Protein 7DRY (pdb70)

Structure (mmCIF, N/CA/C/O backbone):
data_7DRY
#
_entry.id   7DRY
#
_cell.length_a   87.410
_cell.length_b   87.410
_cell.length_c   60.660
_cell.angle_alpha   90.000
_cell.angle_beta   90.000
_cell.angle_gamma   90.000
#
_symmetry.space_group_name_H-M   'P 41 21 2'
#
loop_
_entity.id
_entity.type
_entity.pdbx_description
1 polymer 'CMP/dCMP-type deaminase domain-containing protein'
2 non-polymer 'ZINC ION'
3 non-polymer 'SULFATE ION'
4 water water
#
loop_
_atom_site.group_PDB
_atom_site.id
_atom_site.type_symbol
_atom_site.label_atom_id
_atom_site.label_alt_id
_atom_site.label_comp_id
_atom_site.label_asym_id
_atom_site.label_entity_id
_atom_site.label_seq_id
_atom_site.pdbx_PDB_ins_code
_atom_site.Cartn_x
_atom_site.Cartn_y
_atom_site.Cartn_z
_atom_site.occupancy
_atom_site.B_iso_or_equiv
_atom_site.auth_seq_id
_atom_site.auth_comp_id
_atom_site.auth_asym_id
_atom_site.auth_atom_id
_atom_site.pdbx_PDB_model_num
ATOM 1 N N . SER A 1 3 ? 39.269 4.719 9.265 1.00 44.38 3 SER A N 1
ATOM 2 C CA . SER A 1 3 ? 39.927 4.369 8.006 1.00 40.21 3 SER A CA 1
ATOM 3 C C . SER A 1 3 ? 39.816 5.399 6.862 1.00 27.48 3 SER A C 1
ATOM 4 O O . SER A 1 3 ? 40.764 5.541 6.097 1.00 35.45 3 SER A O 1
ATOM 7 N N . PRO A 1 4 ? 38.695 6.121 6.730 1.00 25.49 4 PRO A N 1
ATOM 8 C CA . PRO A 1 4 ? 38.631 7.168 5.703 1.00 21.61 4 PRO A CA 1
ATOM 9 C C . PRO A 1 4 ? 39.242 8.491 6.129 1.00 15.64 4 PRO A C 1
ATOM 10 O O . PRO A 1 4 ? 39.253 9.436 5.329 1.00 15.44 4 PRO A O 1
ATOM 14 N N . HIS A 1 5 ? 39.729 8.587 7.367 1.00 16.39 5 HIS A N 1
ATOM 15 C CA . HIS A 1 5 ? 40.085 9.890 7.921 1.00 14.00 5 HIS A CA 1
ATOM 16 C C . HIS A 1 5 ? 41.281 10.491 7.211 1.00 15.41 5 HIS A C 1
ATOM 17 O O . HIS A 1 5 ? 41.299 11.699 6.944 1.00 14.32 5 HIS A O 1
ATOM 24 N N . ALA A 1 6 ? 42.286 9.671 6.899 1.00 17.29 6 ALA A N 1
ATOM 25 C CA . ALA A 1 6 ? 43.451 10.177 6.187 1.00 18.22 6 ALA A CA 1
ATOM 26 C C . ALA A 1 6 ? 43.064 10.736 4.825 1.00 15.77 6 ALA A C 1
ATOM 27 O O . ALA A 1 6 ? 43.570 11.786 4.411 1.00 15.96 6 ALA A O 1
ATOM 29 N N . LYS A 1 7 ? 42.161 10.056 4.114 1.00 15.85 7 LYS A N 1
ATOM 30 C CA . LYS A 1 7 ? 41.751 10.549 2.802 1.00 16.39 7 LYS A CA 1
ATOM 31 C C . LYS A 1 7 ? 41.018 11.878 2.915 1.00 13.02 7 LYS A C 1
ATOM 32 O O . LYS A 1 7 ? 41.270 12.800 2.130 1.00 14.08 7 LYS A O 1
ATOM 38 N N . TYR A 1 8 ? 40.112 12.003 3.890 1.00 12.94 8 TYR A N 1
ATOM 39 C CA . TYR A 1 8 ? 39.450 13.289 4.095 1.00 10.06 8 TYR A CA 1
ATOM 40 C C . TYR A 1 8 ? 40.460 14.383 4.407 1.00 11.92 8 TYR A C 1
ATOM 41 O O . TYR A 1 8 ? 40.330 15.513 3.917 1.00 11.00 8 TYR A O 1
ATOM 50 N N . LEU A 1 9 ? 41.484 14.071 5.209 1.00 11.04 9 LEU A N 1
ATOM 51 C CA . LEU A 1 9 ? 42.458 15.109 5.531 1.00 11.13 9 LEU A CA 1
ATOM 52 C C . LEU A 1 9 ? 43.286 15.500 4.316 1.00 11.61 9 LEU A C 1
ATOM 53 O O . LEU A 1 9 ? 43.647 16.671 4.175 1.00 11.58 9 LEU A O 1
ATOM 58 N N A ARG A 1 10 ? 43.582 14.552 3.423 0.46 11.75 10 ARG A N 1
ATOM 59 N N B ARG A 1 10 ? 43.587 14.547 3.428 0.54 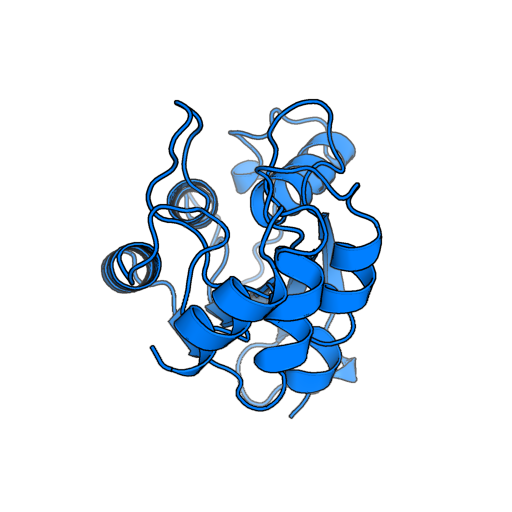11.85 10 ARG A N 1
ATOM 60 C CA A ARG A 1 10 ? 44.279 14.912 2.192 0.46 11.16 10 ARG A CA 1
ATOM 61 C CA B ARG A 1 10 ? 44.272 14.896 2.187 0.54 11.17 10 ARG A CA 1
ATOM 62 C C A ARG A 1 10 ? 43.405 15.794 1.310 0.46 10.86 10 ARG A C 1
ATOM 63 C C B ARG A 1 10 ? 43.402 15.804 1.329 0.54 10.67 10 ARG A C 1
ATOM 64 O O A ARG A 1 10 ? 43.909 16.705 0.641 0.46 11.61 10 ARG A O 1
ATOM 65 O O B ARG A 1 10 ? 43.903 16.739 0.692 0.54 10.96 10 ARG A O 1
ATOM 80 N N . GLU A 1 11 ? 42.092 15.541 1.305 1.00 11.15 11 GLU A N 1
ATOM 81 C CA . GLU A 1 11 ? 41.176 16.410 0.580 1.00 9.63 11 GLU A CA 1
ATOM 82 C C . GLU A 1 11 ? 41.121 17.789 1.223 1.00 10.54 11 GLU A C 1
ATOM 83 O O . GLU A 1 11 ? 41.051 18.807 0.523 1.00 10.70 11 GLU A O 1
ATOM 89 N N . CYS A 1 12 ? 41.185 17.841 2.555 1.00 9.99 12 CYS A N 1
ATOM 90 C CA . CYS A 1 12 ? 41.252 19.123 3.242 1.00 9.87 12 CYS A CA 1
ATOM 91 C C . CYS A 1 12 ? 42.527 19.862 2.862 1.00 10.56 12 CYS A C 1
ATOM 92 O O . CYS A 1 12 ? 42.526 21.091 2.708 1.00 11.04 12 CYS A O 1
ATOM 95 N N . LEU A 1 13 ? 43.632 19.129 2.715 1.00 10.42 13 LEU A N 1
ATOM 96 C CA . LEU A 1 13 ? 44.884 19.778 2.341 1.00 9.34 13 LEU A CA 1
ATOM 97 C C . LEU A 1 13 ? 44.805 20.357 0.931 1.00 10.57 13 LEU A C 1
ATOM 98 O O . LEU A 1 13 ? 45.325 21.450 0.674 1.00 10.34 13 LEU A O 1
ATOM 103 N N . SER A 1 14 ? 44.135 19.659 0.014 1.00 10.12 14 SER A N 1
ATOM 104 C CA . SER A 1 14 ? 43.948 20.205 -1.325 1.00 10.24 14 SER A CA 1
ATOM 105 C C . SER A 1 14 ? 43.154 21.506 -1.278 1.00 10.37 14 SER A C 1
ATOM 106 O O . SER A 1 14 ? 43.447 22.449 -2.024 1.00 12.76 14 SER A O 1
ATOM 109 N N . LEU A 1 15 ? 42.132 21.565 -0.415 1.00 10.00 15 LEU A N 1
ATOM 110 C CA . LEU A 1 15 ? 41.389 22.809 -0.220 1.00 11.36 15 LEU A CA 1
ATOM 111 C C . LEU A 1 15 ? 42.289 23.903 0.333 1.00 11.56 15 LEU A C 1
ATOM 112 O O . LEU A 1 15 ? 42.229 25.052 -0.114 1.00 10.96 15 LEU A O 1
ATOM 117 N N . ALA A 1 16 ? 43.128 23.561 1.316 1.00 11.15 16 ALA A N 1
ATOM 118 C CA . ALA A 1 16 ? 44.036 24.535 1.909 1.00 10.50 16 ALA A CA 1
ATOM 119 C C . ALA A 1 16 ? 44.933 25.173 0.862 1.00 11.88 16 ALA A C 1
ATOM 120 O O . ALA A 1 16 ? 45.312 26.342 0.997 1.00 12.34 16 ALA A O 1
ATOM 122 N N . GLU A 1 17 ? 45.297 24.416 -0.172 1.00 10.58 17 GLU A N 1
ATOM 123 C CA . GLU A 1 17 ? 46.186 24.927 -1.207 1.00 12.55 17 GLU A CA 1
ATOM 124 C C . GLU A 1 17 ? 45.523 25.979 -2.081 1.00 11.68 17 GLU A C 1
ATOM 125 O O . GLU A 1 17 ? 46.228 26.692 -2.808 1.00 13.26 17 GLU A O 1
ATOM 131 N N . LYS A 1 18 ? 44.199 26.108 -2.007 1.00 11.98 18 LYS A N 1
ATOM 132 C CA . LYS A 1 18 ? 43.507 27.186 -2.691 1.00 11.17 18 LYS A CA 1
ATOM 133 C C . LYS A 1 18 ? 43.681 28.517 -1.973 1.00 13.31 18 LYS A C 1
ATOM 134 O O . LYS A 1 18 ? 43.437 29.564 -2.579 1.00 16.91 18 LYS A O 1
ATOM 140 N N A SER A 1 19 ? 44.104 28.496 -0.715 0.54 13.82 19 SER A N 1
ATOM 141 N N B SER A 1 19 ? 44.091 28.488 -0.704 0.46 13.82 19 SER A N 1
ATOM 142 C CA A SER A 1 19 ? 44.235 29.726 0.050 0.54 14.67 19 SER A CA 1
ATOM 143 C CA B SER A 1 19 ? 44.270 29.711 0.068 0.46 15.07 19 SER A CA 1
ATOM 144 C C A SER A 1 19 ? 45.454 30.512 -0.425 0.54 17.13 19 SER A C 1
ATOM 145 C C B SER A 1 19 ? 45.447 30.509 -0.488 0.46 17.51 19 SER A C 1
ATOM 146 O O A SER A 1 19 ? 46.505 29.924 -0.701 0.54 15.45 19 SER A O 1
ATOM 147 O O B SER A 1 19 ? 46.465 29.926 -0.875 0.46 15.57 19 SER A O 1
ATOM 152 N N . PRO A 1 20 ? 45.349 31.835 -0.525 1.00 19.97 20 PRO A N 1
ATOM 153 C CA . PRO A 1 20 ? 46.497 32.647 -0.934 1.00 24.26 20 PRO A CA 1
ATOM 154 C C . PRO A 1 20 ? 47.566 32.634 0.144 1.00 21.04 20 PRO A C 1
ATOM 155 O O . PRO A 1 20 ? 47.268 32.863 1.327 1.00 25.95 20 PRO A O 1
ATOM 159 N N . PRO A 1 21 ? 48.814 32.336 -0.213 1.00 26.02 21 PRO A N 1
ATOM 160 C CA . PRO A 1 21 ? 49.894 32.435 0.778 1.00 24.70 21 PRO A CA 1
ATOM 161 C C . PRO A 1 21 ? 50.109 33.888 1.168 1.00 26.05 21 PRO A C 1
ATOM 162 O O . PRO A 1 21 ? 50.233 34.764 0.311 1.00 29.14 21 PRO A O 1
ATOM 166 N N . ARG A 1 22 ? 50.116 34.141 2.466 1.00 22.39 22 ARG A N 1
ATOM 167 C CA . ARG A 1 22 ? 50.344 35.462 3.024 1.00 25.98 22 ARG A CA 1
ATOM 168 C C . ARG A 1 22 ? 51.343 35.334 4.162 1.00 24.15 22 ARG A C 1
ATOM 169 O O . ARG A 1 22 ? 51.502 34.253 4.741 1.00 24.38 22 ARG A O 1
ATOM 177 N N . PRO A 1 23 ? 52.042 36.417 4.503 1.00 26.42 23 PRO A N 1
ATOM 178 C CA . PRO A 1 23 ? 53.034 36.331 5.586 1.00 26.95 23 PRO A CA 1
ATOM 179 C C . PRO A 1 23 ? 52.450 35.955 6.932 1.00 26.35 23 PRO A C 1
ATOM 180 O O . PRO A 1 23 ? 53.190 35.475 7.797 1.00 28.61 23 PRO A O 1
ATOM 184 N N . THR A 1 24 ? 51.151 36.154 7.150 1.00 26.61 24 THR A N 1
ATOM 185 C CA . THR A 1 24 ? 50.590 36.000 8.486 1.00 25.74 24 THR A CA 1
ATOM 186 C C . THR A 1 24 ? 49.368 35.092 8.541 1.00 22.30 24 THR A C 1
ATOM 187 O O . THR A 1 24 ? 48.684 35.068 9.569 1.00 25.43 24 THR A O 1
ATOM 191 N N . ASN A 1 25 ? 49.050 34.379 7.475 1.00 20.89 25 ASN A N 1
ATOM 192 C CA . ASN A 1 25 ? 47.909 33.479 7.519 1.00 19.15 25 ASN A CA 1
ATOM 193 C C . ASN A 1 25 ? 48.364 32.032 7.684 1.00 17.28 25 ASN A C 1
ATOM 194 O O . ASN A 1 25 ? 49.549 31.703 7.600 1.00 18.54 25 ASN A O 1
ATOM 199 N N . PHE A 1 26 ? 47.401 31.174 7.984 1.00 15.92 26 PHE A N 1
ATOM 200 C CA . PHE A 1 26 ? 47.628 29.740 8.105 1.00 14.32 26 PHE A CA 1
ATOM 201 C C . PHE A 1 26 ? 46.660 29.073 7.146 1.00 13.75 26 PHE A C 1
ATOM 202 O O . PHE A 1 26 ? 45.443 29.125 7.348 1.00 13.08 26 PHE A O 1
ATOM 210 N N . ARG A 1 27 ? 47.208 28.473 6.095 1.00 12.30 27 ARG A N 1
ATOM 211 C CA . ARG A 1 27 ? 46.417 27.929 4.999 1.00 11.11 27 ARG A CA 1
ATOM 212 C C . ARG A 1 27 ? 45.880 26.564 5.397 1.00 10.73 27 ARG A C 1
ATOM 213 O O . ARG A 1 27 ? 46.644 25.598 5.507 1.00 11.23 27 ARG A O 1
ATOM 221 N N . VAL A 1 28 ? 44.567 26.498 5.615 1.00 9.41 28 VAL A N 1
ATOM 222 C CA . VAL A 1 28 ? 43.894 25.348 6.198 1.00 10.10 28 VAL A CA 1
ATOM 223 C C . VAL A 1 28 ? 42.669 25.046 5.342 1.00 10.18 28 VAL A C 1
ATOM 224 O O . VAL A 1 28 ? 42.115 25.934 4.688 1.00 11.54 28 VAL A O 1
ATOM 228 N N . GLY A 1 29 ? 42.270 23.775 5.323 1.00 9.23 29 GLY A N 1
ATOM 229 C CA . GLY A 1 29 ? 41.057 23.361 4.639 1.00 9.43 29 GLY A CA 1
ATOM 230 C C . GLY A 1 29 ? 40.174 22.564 5.579 1.00 9.15 29 GLY A C 1
ATOM 231 O O . GLY A 1 29 ? 40.655 21.888 6.491 1.00 10.06 29 GLY A O 1
ATOM 232 N N . ALA A 1 30 ? 38.865 22.650 5.342 1.00 8.78 30 ALA A N 1
ATOM 233 C CA . ALA A 1 30 ? 37.886 22.001 6.203 1.00 8.82 30 ALA A CA 1
ATOM 234 C C . ALA A 1 30 ? 36.767 21.408 5.363 1.00 9.94 30 ALA A C 1
ATOM 235 O O . ALA A 1 30 ? 36.332 22.014 4.376 1.00 9.38 30 ALA A O 1
ATOM 237 N N . ILE A 1 31 ? 36.285 20.232 5.778 1.00 8.54 31 ILE A N 1
ATOM 238 C CA . ILE A 1 31 ? 35.184 19.541 5.108 1.00 8.82 31 ILE A CA 1
ATOM 239 C C . ILE A 1 31 ? 34.214 19.072 6.178 1.00 10.35 31 ILE A C 1
ATOM 240 O O . ILE A 1 31 ? 34.618 18.402 7.133 1.00 10.08 31 ILE A O 1
ATOM 245 N N . LEU A 1 32 ? 32.947 19.428 6.023 1.00 8.58 32 LEU A N 1
ATOM 246 C CA . LEU A 1 32 ? 31.897 19.036 6.955 1.00 8.98 32 LEU A CA 1
ATOM 247 C C . LEU A 1 32 ? 31.103 17.892 6.335 1.00 9.22 32 LEU A C 1
ATOM 248 O O . LEU A 1 32 ? 30.659 17.995 5.185 1.00 10.26 32 LEU A O 1
ATOM 253 N N . VAL A 1 3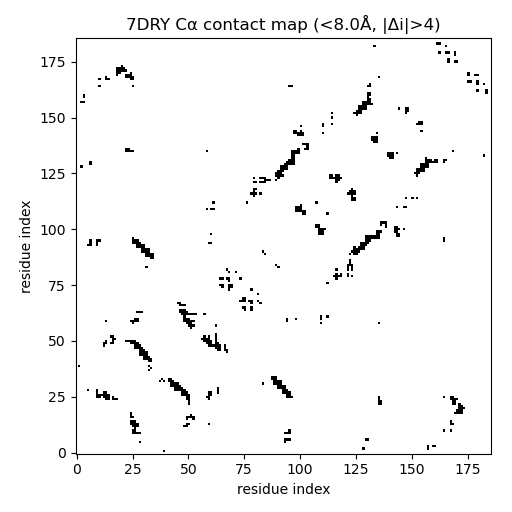3 ? 30.958 16.790 7.082 1.00 9.36 33 VAL A N 1
ATOM 254 C CA . VAL A 1 33 ? 30.399 15.538 6.578 1.00 12.27 33 VAL A CA 1
ATOM 255 C C . VAL A 1 33 ? 29.218 15.129 7.452 1.00 11.11 33 VAL A C 1
ATOM 256 O O . VAL A 1 33 ? 29.259 15.293 8.677 1.00 10.82 33 VAL A O 1
ATOM 260 N N . SER A 1 34 ? 28.175 14.578 6.827 1.00 9.11 34 SER A N 1
ATOM 261 C CA . SER A 1 34 ? 27.091 13.894 7.536 1.00 11.19 34 SER A CA 1
ATOM 262 C C . SER A 1 34 ? 27.328 12.391 7.440 1.00 10.98 34 SER A C 1
ATOM 263 O O . SER A 1 34 ? 27.422 11.839 6.336 1.00 12.85 34 SER A O 1
ATOM 266 N N . ARG A 1 35 ? 27.418 11.736 8.591 1.00 11.52 35 ARG A N 1
ATOM 267 C CA . ARG A 1 35 ? 27.833 10.344 8.688 1.00 12.27 35 ARG A CA 1
ATOM 268 C C . ARG A 1 35 ? 26.827 9.575 9.535 1.00 13.95 35 ARG A C 1
ATOM 269 O O . ARG A 1 35 ? 26.353 10.074 10.561 1.00 13.50 35 ARG A O 1
ATOM 277 N N . LYS A 1 36 ? 26.519 8.347 9.127 1.00 14.28 36 LYS A N 1
ATOM 278 C CA . LYS A 1 36 ? 25.654 7.509 9.946 1.00 15.60 36 LYS A CA 1
ATOM 279 C C . LYS A 1 36 ? 26.319 7.231 11.289 1.00 15.80 36 LYS A C 1
ATOM 280 O O . LYS A 1 36 ? 27.524 6.985 11.364 1.00 15.55 36 LYS A O 1
ATOM 286 N N . GLU A 1 37 ? 25.539 7.296 12.363 1.00 16.45 37 GLU A N 1
ATOM 287 C CA . GLU A 1 37 ? 26.082 6.929 13.660 1.00 17.02 37 GLU A CA 1
ATOM 288 C C . GLU A 1 37 ? 26.208 5.417 13.759 1.00 18.48 37 GLU A C 1
ATOM 289 O O . GLU A 1 37 ? 25.452 4.669 13.138 1.00 19.79 37 GLU A O 1
ATOM 295 N N . GLY A 1 38 ? 27.188 4.967 14.535 1.00 19.55 38 GLY A N 1
ATOM 296 C CA . GLY A 1 38 ? 27.379 3.539 14.711 1.00 22.21 38 GLY A CA 1
ATOM 297 C C . GLY A 1 38 ? 28.402 2.960 13.754 1.00 20.44 38 GLY A C 1
ATOM 298 O O . GLY A 1 38 ? 29.378 3.622 13.412 1.00 21.51 38 GLY A O 1
ATOM 299 N N . ASP A 1 39 ? 28.180 1.722 13.315 1.00 21.90 39 ASP A N 1
ATOM 300 C CA . ASP A 1 39 ? 29.135 0.997 12.477 1.00 26.33 39 ASP A CA 1
ATOM 301 C C . ASP A 1 39 ? 28.912 1.422 11.029 1.00 21.58 39 ASP A C 1
ATOM 302 O O . ASP A 1 39 ? 28.367 0.682 10.205 1.00 27.56 39 ASP A O 1
ATOM 307 N N . TYR A 1 40 ? 29.366 2.631 10.718 1.00 23.17 40 TYR A N 1
ATOM 308 C CA . TYR A 1 40 ? 29.013 3.290 9.469 1.00 23.81 40 TYR A CA 1
ATOM 309 C C . TYR A 1 40 ? 29.842 2.769 8.301 1.00 26.69 40 TYR A C 1
ATOM 310 O O . TYR A 1 40 ? 30.908 2.169 8.466 1.00 29.86 40 TYR A O 1
ATOM 319 N N . LYS A 1 41 ? 29.335 3.036 7.101 1.00 28.49 41 LYS A N 1
ATOM 320 C CA . LYS A 1 41 ? 30.033 2.768 5.851 1.00 27.30 41 LYS A CA 1
ATOM 321 C C . LYS A 1 41 ? 30.378 4.109 5.216 1.00 26.71 41 LYS A C 1
ATOM 322 O O . LYS A 1 41 ? 29.520 4.996 5.136 1.00 24.86 41 LYS A O 1
ATOM 328 N N . THR A 1 42 ? 31.632 4.258 4.770 1.00 27.59 42 THR A N 1
ATOM 329 C CA . THR A 1 42 ? 32.081 5.533 4.214 1.00 29.01 42 THR A CA 1
ATOM 330 C C . THR A 1 42 ? 31.272 5.930 2.986 1.00 25.50 42 THR A C 1
ATOM 331 O O . THR A 1 42 ? 31.061 7.123 2.738 1.00 23.59 42 THR A O 1
ATOM 335 N N . GLU A 1 43 ? 30.791 4.946 2.224 1.00 27.81 43 GLU A N 1
ATOM 336 C CA . GLU A 1 43 ? 29.963 5.240 1.061 1.00 31.43 43 GLU A CA 1
ATOM 337 C C . GLU A 1 43 ? 28.690 5.987 1.436 1.00 26.22 43 GLU A C 1
ATOM 338 O O . GLU A 1 43 ? 28.116 6.673 0.584 1.00 30.50 43 GLU A O 1
ATOM 344 N N . ASP A 1 44 ? 28.247 5.888 2.690 1.00 23.81 44 ASP A N 1
ATOM 345 C CA . ASP A 1 44 ? 27.061 6.598 3.146 1.00 21.83 44 ASP A CA 1
ATOM 346 C C . ASP A 1 44 ? 27.357 8.012 3.629 1.00 18.64 44 ASP A C 1
ATOM 347 O O . ASP A 1 44 ? 26.418 8.743 3.954 1.00 18.09 44 ASP A O 1
ATOM 352 N N . ASP A 1 45 ? 28.625 8.414 3.706 1.00 19.03 45 ASP A N 1
ATOM 353 C CA . ASP A 1 45 ? 28.939 9.791 4.065 1.00 16.18 45 ASP A CA 1
ATOM 354 C C . ASP A 1 45 ? 28.353 10.734 3.020 1.00 15.22 45 ASP A C 1
ATOM 355 O O . ASP A 1 45 ? 28.324 10.423 1.826 1.00 16.69 45 ASP A O 1
ATOM 360 N N . ARG A 1 46 ? 27.895 11.896 3.468 1.00 13.01 46 ARG A N 1
ATOM 361 C CA . ARG A 1 46 ? 27.440 12.956 2.577 1.00 12.20 46 ARG A CA 1
ATOM 362 C C . ARG A 1 46 ? 28.209 14.224 2.903 1.00 13.67 46 ARG A C 1
ATOM 363 O O 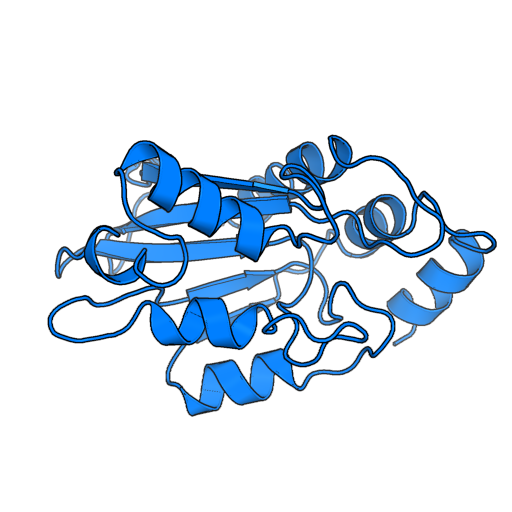. ARG A 1 46 ? 28.310 14.607 4.072 1.00 14.45 46 ARG A O 1
ATOM 371 N N . ILE A 1 47 ? 28.754 14.876 1.879 1.00 14.15 47 ILE A N 1
ATOM 372 C CA . ILE A 1 47 ? 29.409 16.159 2.103 1.00 12.19 47 ILE A CA 1
ATOM 373 C C . ILE A 1 47 ? 28.352 17.224 2.346 1.00 12.08 47 ILE A C 1
ATOM 374 O O . ILE A 1 47 ? 27.372 17.330 1.600 1.00 15.24 47 ILE A O 1
ATOM 379 N N . VAL A 1 48 ? 28.534 17.993 3.414 1.00 9.96 48 VAL A N 1
ATOM 380 C CA . VAL A 1 48 ? 27.619 19.059 3.784 1.00 9.59 48 VAL A CA 1
ATOM 381 C C . VAL A 1 48 ? 28.169 20.427 3.398 1.00 8.83 48 VAL A C 1
ATOM 382 O O . VAL A 1 48 ? 27.425 21.289 2.929 1.00 9.72 48 VAL A O 1
ATOM 386 N N . SER A 1 49 ? 29.464 20.655 3.600 1.00 8.90 49 SER A N 1
ATOM 387 C CA . SER A 1 49 ? 30.075 21.906 3.165 1.00 8.93 49 SER A CA 1
ATOM 388 C C . SER A 1 49 ? 31.584 21.733 3.128 1.00 9.03 49 SER A C 1
ATOM 389 O O . SER A 1 49 ? 32.129 20.753 3.636 1.00 10.23 49 SER A O 1
ATOM 392 N N . THR A 1 50 ? 32.257 22.711 2.509 1.00 7.73 50 THR A N 1
ATOM 393 C CA . THR A 1 50 ? 33.717 22.782 2.500 1.00 8.89 50 THR A CA 1
ATOM 394 C C . THR A 1 50 ? 34.127 24.238 2.668 1.00 8.68 50 THR A C 1
ATOM 395 O O . THR A 1 50 ? 33.337 25.147 2.416 1.00 9.90 50 THR A O 1
ATOM 399 N N . GLY A 1 51 ? 35.380 24.455 3.072 1.00 8.14 51 GLY A N 1
ATOM 400 C CA . GLY A 1 51 ? 35.915 25.811 3.102 1.00 8.27 51 GLY A CA 1
ATOM 401 C C . GLY A 1 51 ? 37.414 25.796 3.295 1.00 8.60 51 GLY A C 1
ATOM 402 O O . GLY A 1 51 ? 38.017 24.774 3.631 1.00 10.66 51 GLY A O 1
ATOM 403 N N . TYR A 1 52 ? 38.026 26.954 3.052 1.00 7.90 52 TYR A N 1
ATOM 404 C CA . TYR A 1 52 ? 39.460 27.092 3.255 1.00 9.53 52 TYR A CA 1
ATOM 405 C C . TYR A 1 52 ? 39.796 28.519 3.673 1.00 9.88 52 TYR A C 1
ATOM 406 O O . TYR A 1 52 ? 39.003 29.446 3.491 1.00 10.74 52 TYR A O 1
ATOM 415 N N . THR A 1 53 ? 40.989 28.680 4.245 1.00 9.50 53 THR A N 1
ATOM 416 C CA . THR A 1 53 ? 41.403 29.976 4.772 1.00 9.51 53 THR A CA 1
ATOM 417 C C . THR A 1 53 ? 41.327 31.045 3.686 1.00 11.25 53 THR A C 1
ATOM 418 O O . THR A 1 53 ? 41.855 30.871 2.586 1.00 11.36 53 THR A O 1
ATOM 422 N N . MET A 1 54 ? 40.680 32.163 4.000 1.00 10.39 54 MET A N 1
ATOM 423 C CA . MET A 1 54 ? 40.631 33.336 3.132 1.00 10.84 54 MET A CA 1
ATOM 424 C C . MET A 1 54 ? 39.891 33.081 1.830 1.00 11.51 54 MET A C 1
ATOM 425 O O . MET A 1 54 ? 40.034 33.844 0.870 1.00 13.27 54 MET A O 1
ATOM 430 N N . GLU A 1 55 ? 39.085 32.021 1.791 1.00 10.82 55 GLU A N 1
ATOM 431 C CA . GLU A 1 55 ? 38.150 31.838 0.690 1.00 9.86 55 GLU A CA 1
ATOM 432 C C . GLU A 1 55 ? 37.187 33.008 0.632 1.00 11.41 55 GLU A C 1
ATOM 433 O O . GLU A 1 55 ? 36.899 33.539 -0.444 1.00 11.35 55 GLU A O 1
ATOM 439 N N A LEU A 1 56 ? 36.678 33.417 1.789 0.47 11.25 56 LEU A N 1
ATOM 440 N N B LEU A 1 56 ? 36.681 33.426 1.782 0.53 11.35 56 LEU A N 1
ATOM 441 C CA A LEU A 1 56 ? 35.839 34.596 1.916 0.47 11.30 56 LEU A CA 1
ATOM 442 C CA B LEU A 1 56 ? 35.820 34.592 1.864 0.53 9.81 56 LEU A CA 1
ATOM 443 C C A LEU A 1 56 ? 36.717 35.811 2.172 0.47 11.69 56 LEU A C 1
ATOM 444 C C B LEU A 1 56 ? 36.651 35.810 2.246 0.53 12.65 56 LEU A C 1
ATOM 445 O O A LEU A 1 56 ? 37.802 35.704 2.751 0.47 16.14 56 LEU A O 1
ATOM 446 O O B LEU A 1 56 ? 37.646 35.701 2.968 0.53 14.44 56 LEU A O 1
ATOM 455 N N . ALA A 1 57 ? 36.227 36.975 1.748 1.00 12.69 57 ALA A N 1
ATOM 456 C CA . ALA A 1 57 ? 36.972 38.218 1.924 1.00 13.30 57 ALA A CA 1
ATOM 457 C C . ALA A 1 57 ? 37.346 38.459 3.379 1.00 14.73 57 ALA A C 1
ATOM 458 O O . ALA A 1 57 ? 36.594 38.124 4.297 1.00 19.42 57 ALA A O 1
ATOM 460 N N . GLY A 1 58 ? 38.521 39.033 3.581 1.00 16.87 58 GLY A N 1
ATOM 461 C CA . GLY A 1 58 ? 38.984 39.351 4.919 1.00 19.35 58 GLY A CA 1
ATOM 462 C C . GLY A 1 58 ? 39.722 38.199 5.571 1.00 17.18 58 GLY A C 1
ATOM 463 O O . GLY A 1 58 ? 40.074 37.194 4.946 1.00 15.56 58 GLY A O 1
ATOM 464 N N . ASN A 1 59 ? 39.948 38.352 6.876 1.00 17.83 59 ASN A N 1
ATOM 465 C CA . ASN A 1 59 ? 40.782 37.422 7.637 1.00 16.16 59 ASN A CA 1
ATOM 466 C C . ASN A 1 59 ? 39.897 36.287 8.135 1.00 15.28 59 ASN A C 1
ATOM 467 O O . ASN A 1 59 ? 39.453 36.260 9.284 1.00 17.46 59 ASN A O 1
ATOM 472 N N . THR A 1 60 ? 39.627 35.340 7.243 1.00 12.88 60 THR A N 1
ATOM 473 C CA . THR A 1 60 ? 38.707 34.247 7.527 1.00 11.77 60 THR A CA 1
ATOM 474 C C . THR A 1 60 ? 39.452 32.919 7.621 1.00 12.63 60 THR A C 1
ATOM 475 O O . THR A 1 60 ? 40.368 32.645 6.834 1.00 13.43 60 THR A O 1
ATOM 479 N N . HIS A 1 61 ? 39.049 32.093 8.580 1.00 11.24 61 HIS A N 1
ATOM 480 C CA . HIS A 1 61 ? 39.620 30.767 8.763 1.00 12.73 61 HIS A CA 1
ATOM 481 C C . HIS A 1 61 ? 38.836 29.722 7.972 1.00 11.47 61 HIS A C 1
ATOM 482 O O . HIS A 1 61 ? 37.734 29.969 7.486 1.00 10.74 61 HIS A O 1
ATOM 489 N N . ALA A 1 62 ? 39.413 28.521 7.857 1.00 10.37 62 ALA A N 1
ATOM 490 C CA . ALA A 1 62 ? 38.792 27.472 7.045 1.00 9.62 62 ALA A CA 1
ATOM 491 C C . ALA A 1 62 ? 37.440 27.048 7.605 1.00 9.22 62 ALA A C 1
ATOM 492 O O . ALA A 1 62 ? 36.461 26.905 6.853 1.00 9.66 62 ALA A O 1
ATOM 494 N N . GLU A 1 63 ? 37.379 26.783 8.918 1.00 9.93 63 GLU A N 1
ATOM 495 C CA . GLU A 1 63 ? 36.125 26.322 9.511 1.00 10.36 63 GLU A CA 1
ATOM 496 C C . GLU A 1 63 ? 35.075 27.411 9.432 1.00 9.33 63 GLU A C 1
ATOM 497 O O . GLU A 1 63 ? 33.887 27.131 9.208 1.00 10.12 63 GLU A O 1
ATOM 503 N N . GLN A 1 64 ? 35.507 28.658 9.632 1.00 10.83 64 GLN A N 1
ATOM 504 C CA . GLN A 1 64 ? 34.643 29.819 9.458 1.00 9.91 64 GLN A CA 1
ATOM 505 C C . GLN A 1 64 ? 34.061 29.857 8.051 1.00 9.45 64 GLN A C 1
ATOM 506 O O . GLN A 1 64 ? 32.846 29.998 7.870 1.00 11.42 64 GLN A O 1
ATOM 512 N N . CYS A 1 65 ? 34.915 29.720 7.037 1.00 10.56 65 CYS A N 1
ATOM 513 C CA . CYS A 1 65 ? 34.432 29.759 5.660 1.00 9.35 65 CYS A CA 1
ATOM 514 C C . CYS A 1 65 ? 33.526 28.572 5.358 1.00 10.02 65 CYS A C 1
ATOM 515 O O . CYS A 1 65 ? 32.536 28.708 4.632 1.00 10.07 65 CYS A O 1
ATOM 518 N N . CYS A 1 66 ? 33.859 27.395 5.885 1.00 8.59 66 CYS A N 1
ATOM 519 C CA . CYS A 1 66 ? 33.025 26.217 5.667 1.00 8.86 66 CYS A CA 1
ATOM 520 C C . CYS A 1 66 ? 31.600 26.461 6.156 1.00 9.80 66 CYS A C 1
ATOM 521 O O . CYS A 1 66 ? 30.618 26.174 5.451 1.00 9.61 66 CYS A O 1
ATOM 524 N N . LEU A 1 67 ? 31.471 27.008 7.365 1.00 9.50 67 LEU A N 1
ATOM 525 C CA . LEU A 1 67 ? 30.149 27.283 7.921 1.00 9.58 67 LEU A CA 1
ATOM 526 C C . LEU A 1 67 ? 29.478 28.446 7.208 1.00 9.96 67 LEU A C 1
ATOM 527 O O . LEU A 1 67 ? 28.264 28.412 6.957 1.00 10.79 67 LEU A O 1
ATOM 532 N N . SER A 1 68 ? 30.247 29.484 6.871 1.00 9.86 68 SER A N 1
ATOM 533 C CA . SER A 1 68 ? 29.656 30.646 6.222 1.00 9.70 68 SER A CA 1
ATOM 534 C C . SER A 1 68 ? 29.187 30.319 4.810 1.00 10.76 68 SER A C 1
ATOM 535 O O . SER A 1 68 ? 28.180 30.871 4.350 1.00 11.52 68 SER A O 1
ATOM 538 N N . ASN A 1 69 ? 29.899 29.438 4.100 1.00 8.78 69 ASN A N 1
ATOM 539 C CA . ASN A 1 69 ? 29.438 29.011 2.784 1.00 8.76 69 ASN A CA 1
ATOM 540 C C . ASN A 1 69 ? 28.063 28.368 2.891 1.00 10.94 69 ASN A C 1
ATOM 541 O O . ASN A 1 69 ? 27.156 28.664 2.101 1.00 9.97 69 ASN A O 1
ATOM 546 N N . TYR A 1 70 ? 27.886 27.484 3.882 1.00 7.95 70 TYR A N 1
ATOM 547 C CA . TYR A 1 70 ? 26.597 26.838 4.077 1.00 8.62 70 TYR A CA 1
ATOM 548 C C . TYR A 1 70 ? 25.523 27.863 4.425 1.00 10.00 70 TYR A C 1
ATOM 549 O O . TYR A 1 70 ? 24.411 27.817 3.886 1.00 9.67 70 TYR A O 1
ATOM 558 N N . ALA A 1 71 ? 25.847 28.805 5.316 1.00 8.60 71 ALA A N 1
ATOM 559 C CA . ALA A 1 71 ? 24.903 29.863 5.664 1.00 9.39 71 ALA A CA 1
ATOM 560 C C . ALA A 1 71 ? 24.471 30.669 4.441 1.00 9.62 71 ALA A C 1
ATOM 561 O O . ALA A 1 71 ? 23.281 30.968 4.282 1.00 10.06 71 ALA A O 1
ATOM 563 N N . ALA A 1 72 ? 25.422 31.032 3.568 1.00 10.27 72 ALA A N 1
ATOM 564 C CA . ALA A 1 72 ? 25.071 31.813 2.385 1.00 10.15 72 ALA A CA 1
ATOM 565 C C . ALA A 1 72 ? 24.146 31.033 1.462 1.00 9.38 72 ALA A C 1
ATOM 566 O O . ALA A 1 72 ? 23.172 31.581 0.934 1.00 10.58 72 ALA A O 1
ATOM 568 N N . VAL A 1 73 ? 24.443 29.757 1.238 1.00 9.30 73 VAL A N 1
ATOM 569 C CA . VAL A 1 73 ? 23.590 28.944 0.378 1.00 9.79 73 VAL A CA 1
ATOM 570 C C . VAL A 1 73 ? 22.180 28.833 0.946 1.00 12.47 73 VAL A C 1
ATOM 571 O O . VAL A 1 73 ? 21.200 28.767 0.195 1.00 14.20 73 VAL A O 1
ATOM 575 N N . HIS A 1 74 ? 22.051 28.858 2.272 1.00 10.59 74 HIS A N 1
ATOM 576 C CA . HIS A 1 74 ? 20.774 28.717 2.955 1.00 12.04 74 HIS A CA 1
ATOM 577 C C . HIS A 1 74 ? 20.191 30.045 3.412 1.00 13.66 74 HIS A C 1
ATOM 578 O O . HIS A 1 74 ? 19.251 30.054 4.215 1.00 16.58 74 HIS A O 1
ATOM 585 N N . SER A 1 75 ? 20.713 31.166 2.907 1.00 11.87 75 SER A N 1
ATOM 586 C CA . SER A 1 75 ? 20.102 32.480 3.109 1.00 14.63 75 SER A CA 1
ATOM 587 C C . SER A 1 75 ? 19.941 32.861 4.583 1.00 15.26 75 SER A C 1
ATOM 588 O O . SER A 1 75 ? 18.924 33.431 4.978 1.00 19.01 75 SER A O 1
ATOM 591 N N . VAL A 1 76 ? 20.946 32.563 5.402 1.00 13.15 76 VAL A N 1
ATOM 592 C CA . VAL A 1 76 ? 20.947 33.044 6.785 1.00 14.52 76 VAL A CA 1
ATOM 593 C C . VAL A 1 76 ? 22.291 33.688 7.095 1.00 13.36 76 VAL A C 1
ATOM 594 O O . VAL A 1 76 ? 23.310 33.335 6.473 1.00 13.51 76 VAL A O 1
ATOM 598 N N . PRO A 1 77 ? 22.337 34.632 8.041 1.00 18.04 77 PRO A N 1
ATOM 599 C CA . PRO A 1 77 ? 23.630 35.139 8.509 1.00 17.69 77 PRO A CA 1
ATOM 600 C C . PRO A 1 77 ? 24.471 34.002 9.071 1.00 16.82 77 PRO A C 1
ATOM 601 O O . PRO A 1 77 ? 23.954 33.003 9.573 1.00 15.85 77 PRO A O 1
ATOM 605 N N . GLU A 1 78 ? 25.792 34.155 8.977 1.00 18.37 78 GLU A N 1
ATOM 606 C CA . GLU A 1 78 ? 26.669 33.062 9.386 1.00 17.10 78 GLU A CA 1
ATOM 607 C C . GLU A 1 78 ? 26.529 32.730 10.873 1.00 16.28 78 GLU A C 1
ATOM 608 O O . GLU A 1 78 ? 26.657 31.559 11.261 1.00 16.55 78 GLU A O 1
ATOM 614 N N . ASP A 1 79 ? 26.250 33.728 11.717 1.00 17.95 79 ASP A N 1
ATOM 615 C CA . ASP A 1 79 ? 26.062 33.418 13.131 1.00 18.82 79 ASP A CA 1
ATOM 616 C C . ASP A 1 79 ? 24.791 32.620 13.399 1.00 21.43 79 ASP A C 1
ATOM 617 O O . ASP A 1 79 ? 24.640 32.087 14.504 1.00 24.30 79 ASP A O 1
ATOM 622 N N . ARG A 1 80 ? 23.898 32.503 12.411 1.00 16.28 80 ARG A N 1
ATOM 623 C CA . ARG A 1 80 ? 22.669 31.727 12.533 1.00 15.83 80 ARG A CA 1
ATOM 624 C C . ARG A 1 80 ? 22.720 30.425 11.735 1.00 16.21 80 ARG A C 1
ATOM 625 O O . ARG A 1 80 ? 21.675 29.809 11.494 1.00 15.44 80 ARG A O 1
ATOM 633 N N . VAL A 1 81 ? 23.914 29.991 11.320 1.00 13.25 81 VAL A N 1
ATOM 634 C CA . VAL A 1 81 ? 24.016 28.760 10.541 1.00 11.60 81 VAL A CA 1
ATOM 635 C C . VAL A 1 81 ? 23.526 27.562 11.341 1.00 11.52 81 VAL A C 1
ATOM 636 O O . VAL A 1 81 ? 23.069 26.572 10.759 1.00 12.61 81 VAL A O 1
ATOM 640 N N . TRP A 1 82 ? 23.582 27.641 12.673 1.00 13.28 82 TRP A N 1
ATOM 641 C CA . TRP A 1 82 ? 23.055 26.561 13.496 1.00 12.77 82 TRP A CA 1
ATOM 642 C C . TRP A 1 82 ? 21.613 26.225 13.141 1.00 14.68 82 TRP A C 1
ATOM 643 O O . TRP A 1 82 ? 21.199 25.067 13.256 1.00 16.89 82 TRP A O 1
ATOM 654 N N . GLU A 1 83 ? 20.829 27.218 12.704 1.00 15.46 83 GLU A N 1
ATOM 655 C CA . GLU A 1 83 ? 19.411 26.994 12.446 1.00 14.79 83 GLU A CA 1
ATOM 656 C C . GLU A 1 83 ? 19.170 26.130 11.217 1.00 15.17 83 GLU A C 1
ATOM 657 O O . GLU A 1 83 ? 18.075 25.572 11.075 1.00 18.47 83 GLU A O 1
ATOM 663 N N . VAL A 1 84 ? 20.151 26.019 10.327 1.00 15.80 84 VAL A N 1
ATOM 664 C CA . VAL A 1 84 ? 19.958 25.385 9.027 1.00 14.05 84 VAL A CA 1
ATOM 665 C C . VAL A 1 84 ? 20.831 24.159 8.805 1.00 13.14 84 VAL A C 1
ATOM 666 O O . VAL A 1 84 ? 20.593 23.424 7.834 1.00 14.66 84 VAL A O 1
ATOM 670 N N . LEU A 1 85 ? 21.844 23.918 9.635 1.00 13.24 85 LEU A N 1
ATOM 671 C CA . LEU A 1 85 ? 22.657 22.726 9.447 1.00 12.82 85 LEU A CA 1
ATOM 672 C C . LEU A 1 85 ? 21.803 21.476 9.660 1.00 12.79 85 LEU A C 1
ATOM 673 O O . LEU A 1 85 ? 20.856 21.483 10.461 1.00 14.68 85 LEU A O 1
ATOM 678 N N . PRO A 1 86 ? 22.125 20.382 8.968 1.00 12.73 86 PRO A N 1
ATOM 679 C CA . PRO A 1 86 ? 21.342 19.149 9.135 1.00 14.99 86 PRO A CA 1
ATOM 680 C C . PRO A 1 86 ? 21.338 18.676 10.579 1.00 13.84 86 PRO A C 1
ATOM 681 O O . PRO A 1 86 ? 22.332 18.802 11.300 1.00 14.67 86 PRO A O 1
ATOM 685 N N . SER A 1 87 ? 20.203 18.101 10.983 1.00 14.26 87 SER A N 1
ATOM 686 C CA . SER A 1 87 ? 20.044 17.556 12.327 1.00 14.99 87 SER A CA 1
ATOM 687 C C . SER A 1 87 ? 19.055 16.397 12.195 1.00 18.90 87 SER A C 1
ATOM 688 O O . SER A 1 87 ? 17.856 16.549 12.426 1.00 25.23 87 SER A O 1
ATOM 691 N N A GLU A 1 88 ? 19.592 15.216 11.895 0.50 15.88 88 GLU A N 1
ATOM 692 N N B GLU A 1 88 ? 19.553 15.259 11.733 0.50 17.89 88 GLU A N 1
ATOM 693 C CA A GLU A 1 88 ? 18.839 13.975 11.870 0.50 21.08 88 GLU A CA 1
ATOM 694 C CA B GLU A 1 88 ? 18.702 14.179 11.259 0.50 20.97 88 GLU A CA 1
ATOM 695 C C A GLU A 1 88 ? 19.399 13.045 12.939 0.50 17.96 88 GLU A C 1
ATOM 696 C C B GLU A 1 88 ? 18.776 12.984 12.192 0.50 16.48 88 GLU A C 1
ATOM 697 O O A GLU A 1 88 ? 20.623 12.879 13.026 0.50 15.52 88 GLU A O 1
ATOM 698 O O B GLU A 1 88 ? 19.770 12.795 12.900 0.50 15.38 88 GLU A O 1
ATOM 709 N N A PRO A 1 89 ? 18.555 12.425 13.766 0.50 18.33 89 PRO A N 1
ATOM 710 N N B PRO A 1 89 ? 17.747 12.138 12.207 0.50 14.84 89 PRO A N 1
ATOM 711 C CA A PRO A 1 89 ? 19.078 11.751 14.967 0.50 17.94 89 PRO A CA 1
ATOM 712 C CA B PRO A 1 89 ? 17.850 10.898 12.980 0.50 15.02 89 PRO A CA 1
ATOM 713 C C A PRO A 1 89 ? 20.023 10.588 14.708 0.50 19.86 89 PRO A C 1
ATOM 714 C C B PRO A 1 89 ? 18.960 10.027 12.419 0.50 22.30 89 PRO A C 1
ATOM 715 O O A PRO A 1 89 ? 20.851 10.302 15.580 0.50 21.19 89 PRO A O 1
ATOM 716 O O B PRO A 1 89 ? 19.089 9.863 11.203 0.50 16.72 89 PRO A O 1
ATOM 723 N N A ASP A 1 90 ? 19.926 9.904 13.562 0.50 16.55 90 ASP A N 1
ATOM 724 N N B ASP A 1 90 ? 19.800 9.523 13.321 0.50 15.53 90 ASP A N 1
ATOM 725 C CA A ASP A 1 90 ? 20.746 8.727 13.279 0.50 15.98 90 ASP A CA 1
ATOM 726 C CA B ASP A 1 90 ? 20.806 8.499 13.060 0.50 13.84 90 ASP A CA 1
ATOM 727 C C A ASP A 1 90 ? 22.043 9.059 12.554 0.50 15.64 90 ASP A C 1
ATOM 728 C C B ASP A 1 90 ? 22.001 8.984 12.253 0.50 13.16 90 ASP A C 1
ATOM 729 O O A ASP A 1 90 ? 22.898 8.181 12.399 0.50 16.64 90 ASP A O 1
ATOM 730 O O B ASP A 1 90 ? 22.768 8.150 11.753 0.50 12.93 90 ASP A O 1
ATOM 739 N N . ARG A 1 91 ? 22.194 10.295 12.106 1.00 14.87 91 ARG A N 1
ATOM 740 C CA . ARG A 1 91 ? 23.399 10.804 11.474 1.00 12.11 91 ARG A CA 1
ATOM 741 C C . ARG A 1 91 ? 24.002 11.897 12.340 1.00 15.26 91 ARG A C 1
ATOM 742 O O . ARG A 1 91 ? 23.290 12.596 13.068 1.00 16.67 91 ARG A O 1
ATOM 750 N N . LYS A 1 92 ? 25.319 12.034 12.256 1.00 13.14 92 LYS A N 1
ATOM 751 C CA . LYS A 1 92 ? 26.037 13.066 12.982 1.00 12.65 92 LYS A CA 1
ATOM 752 C C . LYS A 1 92 ? 26.863 13.887 12.009 1.00 13.56 92 LYS A C 1
ATOM 753 O O . LYS A 1 92 ? 27.286 13.400 10.957 1.00 12.55 92 LYS A O 1
ATOM 759 N N . LEU A 1 93 ? 27.091 15.142 12.376 1.00 11.98 93 LEU A N 1
ATOM 760 C CA . LEU A 1 93 ? 27.949 16.025 11.601 1.00 9.27 93 LEU A CA 1
ATOM 761 C C . LEU A 1 93 ? 29.359 15.936 12.163 1.00 10.77 93 LEU A C 1
ATOM 762 O O . LEU A 1 93 ? 29.562 16.028 13.382 1.00 12.71 93 LEU A O 1
ATOM 767 N N . VAL A 1 94 ? 30.319 15.731 11.275 1.00 10.85 94 VAL A N 1
ATOM 768 C CA . VAL A 1 94 ? 31.727 15.627 11.624 1.00 10.63 94 VAL A CA 1
ATOM 769 C C . VAL A 1 94 ? 32.474 16.610 10.739 1.00 11.05 94 VAL A C 1
ATOM 770 O O . VAL A 1 94 ? 32.211 16.683 9.534 1.00 12.20 94 VAL A O 1
ATOM 774 N N . MET A 1 95 ? 33.395 17.369 11.323 1.00 9.24 95 MET A N 1
ATOM 775 C CA . MET A 1 95 ? 34.238 18.273 10.554 1.00 9.39 95 MET A CA 1
ATOM 776 C C . MET A 1 95 ? 35.676 17.780 10.544 1.00 11.00 95 MET A C 1
ATOM 777 O O . MET A 1 95 ? 36.256 17.509 11.602 1.00 12.43 95 MET A O 1
ATOM 782 N N . TYR A 1 96 ? 36.231 17.637 9.343 1.00 9.55 96 TYR A N 1
ATOM 783 C CA . TYR A 1 96 ? 37.656 17.420 9.153 1.00 10.57 96 TYR A CA 1
ATOM 784 C C . TYR A 1 96 ? 38.317 18.762 8.875 1.00 10.21 96 TYR A C 1
ATOM 785 O O . TYR A 1 96 ? 37.765 19.608 8.165 1.00 9.39 96 TYR A O 1
ATOM 794 N N . VAL A 1 97 ? 39.492 18.971 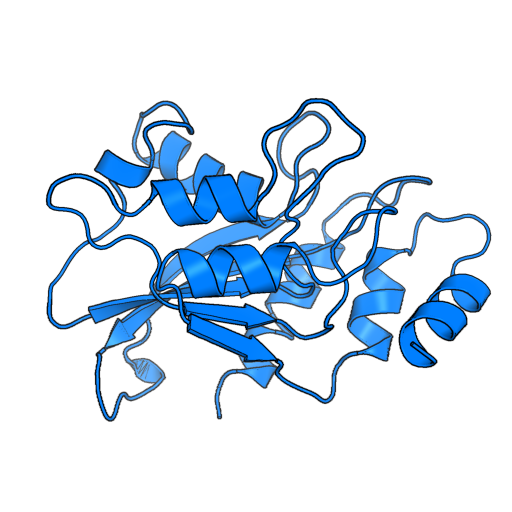9.455 1.00 9.94 97 VAL A N 1
ATOM 795 C CA . VAL A 1 97 ? 40.222 20.217 9.251 1.00 10.67 97 VAL A CA 1
ATOM 796 C C . VAL A 1 97 ? 41.701 19.908 9.424 1.00 10.30 97 VAL A C 1
ATOM 797 O O . VAL A 1 97 ? 42.061 19.079 10.258 1.00 11.40 97 VAL A O 1
ATOM 801 N N . THR A 1 98 ? 42.561 20.527 8.605 1.00 10.14 98 THR A N 1
ATOM 802 C CA . THR A 1 98 ? 43.958 20.093 8.643 1.00 10.65 98 THR A CA 1
ATOM 803 C C . THR A 1 98 ? 44.594 20.394 9.996 1.00 11.87 98 THR A C 1
ATOM 804 O O . THR A 1 98 ? 45.346 19.570 10.522 1.00 12.32 98 THR A O 1
ATOM 808 N N . MET A 1 99 ? 44.297 21.554 10.583 1.00 11.54 99 MET A N 1
ATOM 809 C CA . MET A 1 99 ? 44.878 21.947 11.861 1.00 11.93 99 MET A CA 1
ATOM 810 C C . MET A 1 99 ? 43.800 22.045 12.935 1.00 14.83 99 MET A C 1
ATOM 811 O O . MET A 1 99 ? 42.617 22.221 12.638 1.00 13.43 99 MET A O 1
ATOM 816 N N . GLU A 1 100 ? 44.229 21.911 14.192 1.00 13.84 100 GLU A N 1
ATOM 817 C CA . GLU A 1 100 ? 43.330 22.006 15.334 1.00 15.49 100 GLU A CA 1
ATOM 818 C C . GLU A 1 100 ? 42.532 23.311 15.264 1.00 14.13 100 GLU A C 1
ATOM 819 O O . GLU A 1 100 ? 43.117 24.370 15.019 1.00 14.56 100 GLU A O 1
ATOM 825 N N . PRO A 1 101 ? 41.214 23.275 15.467 1.00 12.81 101 PRO A N 1
ATOM 826 C CA . PRO A 1 101 ? 40.446 24.532 15.477 1.00 12.46 101 PRO A CA 1
ATOM 827 C C . PRO A 1 101 ? 40.905 25.474 16.581 1.00 12.92 101 PRO A C 1
ATOM 828 O O . PRO A 1 101 ? 41.157 25.061 17.716 1.00 14.52 101 PRO A O 1
ATOM 832 N N . CYS A 1 102 ? 41.000 26.753 16.241 1.00 13.00 102 CYS A N 1
ATOM 833 C CA . CYS A 1 102 ? 41.532 27.722 17.184 1.00 14.41 102 CYS A CA 1
ATOM 834 C C . CYS A 1 102 ? 40.527 28.047 18.285 1.00 16.33 102 CYS A C 1
ATOM 835 O O . CYS A 1 102 ? 39.305 28.054 18.078 1.00 16.26 102 CYS A O 1
ATOM 838 N N . GLY A 1 103 ? 41.066 28.320 19.468 1.00 16.22 103 GLY A N 1
ATOM 839 C CA . GLY A 1 103 ? 40.250 28.753 20.584 1.00 19.31 103 GLY A CA 1
ATOM 840 C C . GLY A 1 103 ? 40.521 30.188 20.975 1.00 19.22 103 GLY A C 1
ATOM 841 O O . GLY A 1 103 ? 39.862 30.741 21.862 1.00 21.68 103 GLY A O 1
ATOM 842 N N . LYS A 1 104 ? 41.504 30.794 20.311 1.00 19.90 104 LYS A N 1
ATOM 843 C CA . LYS A 1 104 ? 41.906 32.174 20.520 1.00 22.97 104 LYS A CA 1
ATOM 844 C C . LYS A 1 104 ? 42.447 32.677 19.191 1.00 21.03 104 LYS A C 1
ATOM 845 O O . LYS A 1 104 ? 43.074 31.917 18.448 1.00 21.35 104 LYS A O 1
ATOM 851 N N . ARG A 1 105 ? 42.187 33.945 18.883 1.00 21.85 105 ARG A N 1
ATOM 852 C CA . ARG A 1 105 ? 42.680 34.552 17.655 1.00 21.54 105 ARG A CA 1
ATOM 853 C C . ARG A 1 105 ? 43.363 35.871 17.975 1.00 25.43 105 ARG A C 1
ATOM 854 O O . ARG A 1 105 ? 4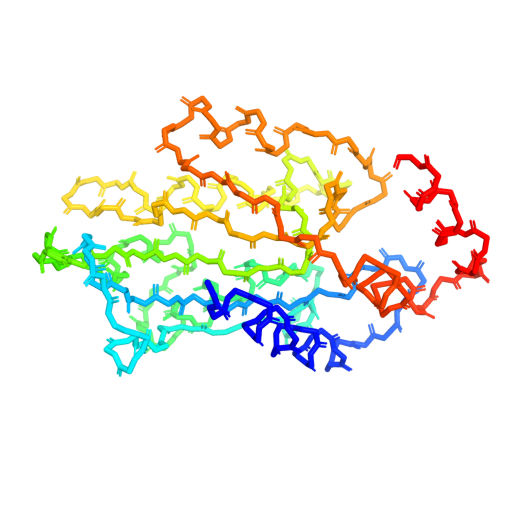3.019 36.542 18.950 1.00 29.02 105 ARG A O 1
ATOM 862 N N . LEU A 1 106 ? 44.346 36.231 17.144 1.00 26.15 106 LEU A N 1
ATOM 863 C CA . LEU A 1 106 ? 45.044 37.499 17.334 1.00 28.28 106 LEU A CA 1
ATOM 864 C C . LEU A 1 106 ? 44.146 38.675 16.986 1.00 27.36 106 LEU A C 1
ATOM 865 O O . LEU A 1 106 ? 44.185 39.716 17.652 1.00 32.37 106 LEU A O 1
ATOM 870 N N . SER A 1 107 ? 43.345 38.533 15.938 1.00 29.84 107 SER A N 1
ATOM 871 C CA . SER A 1 107 ? 42.328 39.516 15.619 1.00 31.79 107 SER A CA 1
ATOM 872 C C . SER A 1 107 ? 41.184 39.417 16.625 1.00 32.26 107 SER A C 1
ATOM 873 O O . SER A 1 107 ? 41.161 38.551 17.506 1.00 34.83 107 SER A O 1
ATOM 876 N N . GLY A 1 108 ? 40.221 40.321 16.498 1.00 37.26 108 GLY A N 1
ATOM 877 C CA . GLY A 1 108 ? 39.063 40.269 17.359 1.00 33.16 108 GLY A CA 1
ATOM 878 C C . GLY A 1 108 ? 37.989 39.308 16.916 1.00 30.56 108 GLY A C 1
ATOM 879 O O . GLY A 1 108 ? 36.901 39.290 17.496 1.00 32.04 108 GLY A O 1
ATOM 880 N N . ASN A 1 109 ? 38.266 38.496 15.901 1.00 25.01 109 ASN A N 1
ATOM 881 C CA . ASN A 1 109 ? 37.244 37.621 15.349 1.00 24.32 109 ASN A CA 1
ATOM 882 C C . ASN A 1 109 ? 37.006 36.421 16.257 1.00 21.00 109 ASN A C 1
ATOM 883 O O . ASN A 1 109 ? 37.920 35.920 16.919 1.00 24.64 109 ASN A O 1
ATOM 888 N N . LEU A 1 110 ? 35.757 35.969 16.285 1.00 20.06 110 LEU A N 1
ATOM 889 C CA . LEU A 1 110 ? 35.389 34.837 17.124 1.00 22.42 110 LEU A CA 1
ATOM 890 C C . LEU A 1 110 ? 36.205 33.617 16.709 1.00 20.87 110 LEU A C 1
ATOM 891 O O . LEU A 1 110 ? 36.291 33.318 15.510 1.00 18.37 110 LEU A O 1
ATOM 896 N N . PRO A 1 111 ? 36.829 32.905 17.645 1.00 17.07 111 PRO A N 1
ATOM 897 C CA . PRO A 1 111 ? 37.624 31.737 17.256 1.00 15.91 111 PRO A CA 1
ATOM 898 C C . PRO A 1 111 ? 36.748 30.604 16.730 1.00 15.33 111 PRO A C 1
ATOM 899 O O . PRO A 1 111 ? 35.525 30.579 16.876 1.00 15.49 111 PRO A O 1
ATOM 903 N N . CYS A 1 112 ? 37.413 29.637 16.109 1.00 13.58 112 CYS A N 1
ATOM 904 C CA . CYS A 1 112 ? 36.696 28.625 15.345 1.00 13.25 112 CYS A CA 1
ATOM 905 C C . CYS A 1 112 ? 35.985 27.641 16.266 1.00 13.49 112 CYS A C 1
ATOM 906 O O . CYS A 1 112 ? 34.891 27.171 15.947 1.00 13.43 112 CYS A O 1
ATOM 909 N N . VAL A 1 113 ? 36.580 27.327 17.421 1.00 15.48 113 VAL A N 1
ATOM 910 C CA . VAL A 1 113 ? 35.927 26.404 18.347 1.00 16.00 113 VAL A CA 1
ATOM 911 C C . VAL A 1 113 ? 34.589 26.965 18.806 1.00 15.99 113 VAL A C 1
ATOM 912 O O . VAL A 1 113 ? 33.598 26.232 18.929 1.00 14.46 113 VAL A O 1
ATOM 916 N N . GLN A 1 114 ? 34.527 28.278 19.036 1.00 15.89 114 GLN A N 1
ATOM 917 C CA . GLN A 1 114 ? 33.270 28.893 19.444 1.00 16.32 114 GLN A CA 1
ATOM 918 C C . GLN A 1 114 ? 32.241 28.854 18.319 1.00 16.35 114 GLN A C 1
ATOM 919 O O . GLN A 1 114 ? 31.048 28.649 18.576 1.00 17.22 114 GLN A O 1
ATOM 925 N N . ARG A 1 115 ? 32.680 29.048 17.066 1.00 14.55 115 ARG A N 1
ATOM 926 C CA . ARG A 1 115 ? 31.778 28.883 15.924 1.00 14.88 115 ARG A CA 1
ATOM 927 C C . ARG A 1 115 ? 31.244 27.457 15.849 1.00 14.07 115 ARG A C 1
ATOM 928 O O . ARG A 1 115 ? 30.077 27.239 15.503 1.00 14.80 115 ARG A O 1
ATOM 936 N N . ILE A 1 116 ? 32.089 26.475 16.172 1.00 12.22 116 ILE A N 1
ATOM 937 C CA . ILE A 1 116 ? 31.669 25.076 16.152 1.00 11.48 116 ILE A CA 1
ATOM 938 C C . ILE A 1 116 ? 30.693 24.790 17.292 1.00 13.99 116 ILE A C 1
ATOM 939 O O . ILE A 1 116 ? 29.647 24.158 17.096 1.00 13.40 116 ILE A O 1
ATOM 944 N N . ILE A 1 117 ? 31.016 25.256 18.502 1.00 14.10 117 ILE A N 1
ATOM 945 C CA . ILE A 1 117 ? 30.173 24.983 19.663 1.00 14.52 117 ILE A CA 1
ATOM 946 C C . ILE A 1 117 ? 28.778 25.564 19.477 1.00 15.09 117 ILE A C 1
ATOM 947 O O . ILE A 1 117 ? 27.777 24.962 19.888 1.00 18.01 117 ILE A O 1
ATOM 952 N N . ARG A 1 118 ? 28.679 26.738 18.863 1.00 15.70 118 ARG A N 1
ATOM 953 C CA . ARG A 1 118 ? 27.365 27.351 18.748 1.00 16.75 118 ARG A CA 1
ATOM 954 C C . ARG A 1 118 ? 26.480 26.708 17.686 1.00 16.09 118 ARG A C 1
ATOM 955 O O . ARG A 1 118 ? 25.309 27.082 17.580 1.00 17.27 118 ARG A O 1
ATOM 963 N N . THR A 1 119 ? 26.979 25.727 16.922 1.00 15.17 119 THR A N 1
ATOM 964 C CA . THR A 1 119 ? 26.068 24.974 16.064 1.00 14.47 119 THR A CA 1
ATOM 965 C C . THR A 1 119 ? 25.119 24.093 16.864 1.00 15.34 119 THR A C 1
ATOM 966 O O . THR A 1 119 ? 24.088 23.670 16.329 1.00 16.27 119 THR A O 1
ATOM 970 N N . ARG A 1 120 ? 25.424 23.817 18.131 1.00 15.45 120 ARG A N 1
ATOM 971 C CA . ARG A 1 120 ? 24.549 22.987 18.955 1.00 17.53 120 ARG A CA 1
ATOM 972 C C . ARG A 1 120 ? 23.652 23.931 19.750 1.00 22.99 120 ARG A C 1
ATOM 973 O O . ARG A 1 120 ? 24.032 24.447 20.801 1.00 23.72 120 ARG A O 1
ATOM 981 N N . GLN A 1 121 ? 22.453 24.180 19.226 1.00 20.40 121 GLN A N 1
ATOM 982 C CA . GLN A 1 121 ? 21.482 25.051 19.879 1.00 25.97 121 GLN A CA 1
ATOM 983 C C . GLN A 1 121 ? 20.083 24.541 19.587 1.00 23.70 121 GLN A C 1
ATOM 984 O O . GLN A 1 121 ? 19.838 23.920 18.551 1.00 24.53 121 GLN A O 1
ATOM 990 N N . GLY A 1 122 ? 19.165 24.816 20.515 1.00 28.16 122 GLY A N 1
ATOM 991 C CA . GLY A 1 122 ? 17.775 24.451 20.305 1.00 29.55 122 GLY A CA 1
ATOM 992 C C . GLY A 1 122 ? 17.623 22.967 20.059 1.00 27.59 122 GLY A C 1
ATOM 993 O O . GLY A 1 122 ? 18.197 22.131 20.765 1.00 32.15 122 GLY A O 1
ATOM 994 N N . ASP A 1 123 ? 16.854 22.628 19.027 1.00 26.82 123 ASP A N 1
ATOM 995 C CA . ASP A 1 123 ? 16.624 21.244 18.638 1.00 31.49 123 ASP A CA 1
ATOM 996 C C . ASP A 1 123 ? 17.646 20.736 17.628 1.00 30.18 123 ASP A C 1
ATOM 997 O O . ASP A 1 123 ? 17.422 19.692 17.003 1.00 35.16 123 ASP A O 1
ATOM 1002 N N . ARG A 1 124 ? 18.760 21.441 17.453 1.00 21.14 124 ARG A N 1
ATOM 1003 C CA . ARG A 1 124 ? 19.749 21.110 16.438 1.00 20.57 124 ARG A CA 1
ATOM 1004 C C . ARG A 1 124 ? 20.980 20.500 17.096 1.00 20.32 124 ARG A C 1
ATOM 1005 O O . ARG A 1 124 ? 21.563 21.096 18.008 1.00 22.10 124 ARG A O 1
ATOM 1013 N N . LYS A 1 125 ? 21.384 19.322 16.614 1.00 16.84 125 LYS A N 1
ATOM 1014 C CA . LYS A 1 125 ? 22.503 18.608 17.223 1.00 16.16 125 LYS A CA 1
ATOM 1015 C C . LYS A 1 125 ? 23.830 19.336 17.044 1.00 15.34 125 LYS A C 1
ATOM 1016 O O . LYS A 1 125 ? 24.707 19.247 17.912 1.00 18.30 125 LYS A O 1
ATOM 1022 N N . GLY A 1 126 ? 24.020 20.015 15.921 1.00 14.29 126 GLY A N 1
ATOM 1023 C CA . GLY A 1 126 ? 25.293 20.651 15.658 1.00 13.63 126 GLY A CA 1
ATOM 1024 C C . GLY A 1 126 ? 26.395 19.649 15.321 1.00 12.58 126 GLY A C 1
ATOM 1025 O O . GLY A 1 126 ? 26.169 18.463 15.081 1.00 15.70 126 GLY A O 1
ATOM 1026 N N . ILE A 1 127 ? 27.620 20.164 15.305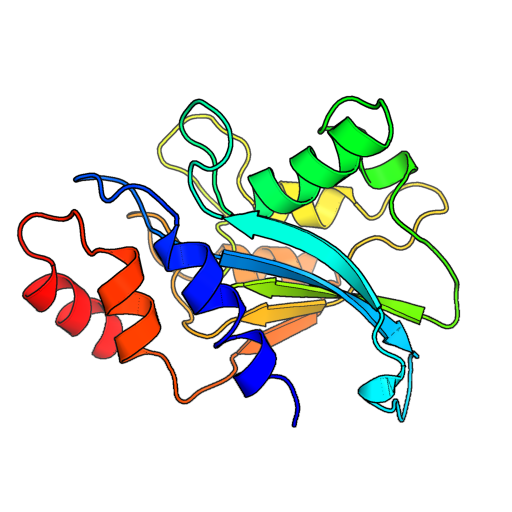 1.00 12.64 127 ILE A N 1
ATOM 1027 C CA . ILE A 1 127 ? 28.784 19.353 14.964 1.00 11.00 127 ILE A CA 1
ATOM 1028 C C . ILE A 1 127 ? 29.166 18.502 16.165 1.00 13.83 127 ILE A C 1
ATOM 1029 O O . ILE A 1 127 ? 29.347 19.020 17.272 1.00 17.10 127 ILE A O 1
ATOM 1034 N N . GLN A 1 128 ? 29.274 17.185 15.956 1.00 11.96 128 GLN A N 1
ATOM 1035 C CA . GLN A 1 128 ? 29.524 16.255 17.049 1.00 11.78 128 GLN A CA 1
ATOM 1036 C C . GLN A 1 128 ? 30.982 15.843 17.202 1.00 11.92 128 GLN A C 1
ATOM 1037 O O . GLN A 1 128 ? 31.368 15.419 18.299 1.00 15.67 128 GLN A O 1
ATOM 1043 N N . LYS A 1 129 ? 31.797 15.958 16.154 1.00 12.53 129 LYS A N 1
ATOM 1044 C CA . LYS A 1 129 ? 33.172 15.486 16.239 1.00 11.24 129 LYS A CA 1
ATOM 1045 C C . LYS A 1 129 ? 34.033 16.257 15.249 1.00 10.58 129 LYS A C 1
ATOM 1046 O O . LYS A 1 129 ? 33.574 16.592 14.151 1.00 10.49 129 LYS A O 1
ATOM 1052 N N . ILE A 1 130 ? 35.277 16.533 15.657 1.00 11.90 130 ILE A N 1
ATOM 1053 C CA . ILE A 1 130 ? 36.304 17.161 14.823 1.00 11.79 130 ILE A CA 1
ATOM 1054 C C . ILE A 1 130 ? 37.460 16.181 14.667 1.00 12.23 130 ILE A C 1
ATOM 1055 O O . ILE A 1 130 ? 37.941 15.618 15.656 1.00 13.68 130 ILE A O 1
ATOM 1060 N N . TYR A 1 131 ? 37.916 15.990 13.433 1.00 11.29 131 TYR A N 1
ATOM 1061 C CA . TYR A 1 131 ? 39.157 15.280 13.152 1.00 11.01 131 TYR A CA 1
ATOM 1062 C C . TYR A 1 131 ? 40.148 16.281 12.580 1.00 11.92 131 TYR A C 1
ATOM 1063 O O . TYR A 1 131 ? 39.785 17.080 11.719 1.00 11.50 131 TYR A O 1
ATOM 1072 N N . PHE A 1 132 ? 41.399 16.241 13.049 1.00 11.84 132 PHE A N 1
ATOM 1073 C CA . PHE A 1 132 ? 42.427 17.125 12.506 1.00 11.21 132 PHE A CA 1
ATOM 1074 C C . PHE A 1 132 ? 43.768 16.401 12.464 1.00 12.26 132 PHE A C 1
ATOM 1075 O O . PHE A 1 132 ? 43.939 15.345 13.079 1.00 13.51 132 PHE A O 1
ATOM 1083 N N . GLY A 1 133 ? 44.728 16.988 11.740 1.00 12.42 133 GLY A N 1
ATOM 1084 C CA . GLY A 1 133 ? 45.982 16.315 11.446 1.00 13.76 133 GLY A CA 1
ATOM 1085 C C . GLY A 1 133 ? 47.199 16.788 12.215 1.00 16.64 133 GLY A C 1
ATOM 1086 O O . GLY A 1 133 ? 48.226 16.095 12.250 1.00 20.27 133 GLY A O 1
ATOM 1087 N N A VAL A 1 134 ? 47.102 17.958 12.847 0.65 14.87 134 VAL A N 1
ATOM 1088 N N B VAL A 1 134 ? 47.124 17.979 12.802 0.35 16.00 134 VAL A N 1
ATOM 1089 C CA A VAL A 1 134 ? 48.184 18.518 13.654 0.65 16.39 134 VAL A CA 1
ATOM 1090 C CA B VAL A 1 134 ? 48.176 18.481 13.678 0.35 16.41 134 VAL A CA 1
ATOM 1091 C C A VAL A 1 134 ? 47.566 19.184 14.875 0.65 17.47 134 VAL A C 1
ATOM 1092 C C B VAL A 1 134 ? 47.524 19.127 14.889 0.35 17.47 134 VAL A C 1
ATOM 1093 O O A VAL A 1 134 ? 46.630 19.979 14.744 0.65 16.79 134 VAL A O 1
ATOM 1094 O O B VAL A 1 134 ? 46.518 19.835 14.767 0.35 18.67 134 VAL A O 1
ATOM 1101 N N . LYS A 1 135 ? 48.095 18.873 16.060 1.00 19.37 135 LYS A N 1
ATOM 1102 C CA . LYS A 1 135 ? 47.583 19.439 17.307 1.00 22.71 135 LYS A CA 1
ATOM 1103 C C . LYS A 1 135 ? 48.204 20.811 17.579 1.00 21.85 135 LYS A C 1
ATOM 1104 O O . LYS A 1 135 ? 48.794 21.078 18.621 1.00 23.85 135 LYS A O 1
ATOM 1110 N N . GLU A 1 136 ? 48.050 21.691 16.593 1.00 20.11 136 GLU A N 1
ATOM 1111 C CA . GLU A 1 136 ? 48.423 23.091 16.687 1.00 23.05 136 GLU A CA 1
ATOM 1112 C C . GLU A 1 136 ? 47.369 23.856 15.899 1.00 19.04 136 GLU A C 1
ATOM 1113 O O . GLU A 1 136 ? 46.920 23.386 14.842 1.00 17.38 136 GLU A O 1
ATOM 1119 N N . PRO A 1 137 ? 46.944 25.013 16.391 1.00 19.72 137 PRO A N 1
ATOM 1120 C CA . PRO A 1 137 ? 45.916 25.784 15.690 1.00 18.52 137 PRO A CA 1
ATOM 1121 C C . PRO A 1 137 ? 46.501 26.545 14.510 1.00 17.51 137 PRO A C 1
ATOM 1122 O O . PRO A 1 137 ? 47.707 26.762 14.406 1.00 18.74 137 PRO A O 1
ATOM 1126 N N . GLY A 1 138 ? 45.607 26.970 13.623 1.00 16.25 138 GLY A N 1
ATOM 1127 C CA . GLY A 1 138 ? 45.989 27.792 12.493 1.00 16.57 138 GLY A CA 1
ATOM 1128 C C . GLY A 1 138 ? 46.125 29.248 12.872 1.00 16.50 138 GLY A C 1
ATOM 1129 O O . GLY A 1 138 ? 45.489 30.119 12.274 1.00 16.05 138 GLY A O 1
ATOM 1130 N N . THR A 1 139 ? 46.947 29.513 13.890 1.00 18.05 139 THR A N 1
ATOM 1131 C CA . THR A 1 139 ? 47.216 30.849 14.400 1.00 19.33 139 THR A CA 1
ATOM 1132 C C . THR A 1 139 ? 48.625 30.842 14.960 1.00 20.65 139 THR A C 1
ATOM 1133 O O . THR A 1 139 ? 49.206 29.784 15.209 1.00 22.68 139 THR A O 1
ATOM 1137 N N . PHE A 1 140 ? 49.164 32.039 15.181 1.00 21.76 140 PHE A N 1
ATOM 1138 C CA . PHE A 1 140 ? 50.458 32.129 15.839 1.00 23.35 140 PHE A CA 1
ATOM 1139 C C . PHE A 1 140 ? 50.376 31.850 17.334 1.00 26.36 140 PHE A C 1
ATOM 1140 O O . PHE A 1 140 ? 51.421 31.661 17.964 1.00 30.54 140 PHE A O 1
ATOM 1148 N N . VAL A 1 141 ? 49.177 31.815 17.921 1.00 27.35 141 VAL A N 1
ATOM 1149 C CA . VAL A 1 141 ? 49.098 31.671 19.373 1.00 30.41 141 VAL A CA 1
ATOM 1150 C C . VAL A 1 141 ? 49.548 30.278 19.803 1.00 34.77 141 VAL A C 1
ATOM 1151 O O . VAL A 1 141 ? 50.162 30.111 20.863 1.00 43.96 141 VAL A O 1
ATOM 1155 N N . GLY A 1 142 ? 49.283 29.265 18.980 1.00 34.26 142 GLY A N 1
ATOM 1156 C CA . GLY A 1 142 ? 49.663 27.905 19.315 1.00 38.90 142 GLY A CA 1
ATOM 1157 C C . GLY A 1 142 ? 48.871 27.369 20.497 1.00 36.30 142 GLY A C 1
ATOM 1158 O O . GLY A 1 142 ? 47.969 28.011 21.032 1.00 37.12 142 GLY A O 1
ATOM 1159 N N . GLY A 1 143 ? 49.218 26.153 20.897 1.00 35.10 143 GLY A N 1
ATOM 1160 C CA . GLY A 1 143 ? 48.651 25.556 22.089 1.00 35.66 143 GLY A CA 1
ATOM 1161 C C . GLY A 1 143 ? 47.506 24.599 21.817 1.00 35.00 143 GLY A C 1
ATOM 1162 O O . GLY A 1 143 ? 47.274 24.134 20.699 1.00 39.50 143 GLY A O 1
ATOM 1163 N N . SER A 1 144 ? 46.769 24.308 22.892 1.00 36.80 144 SER A N 1
ATOM 1164 C CA . SER A 1 144 ? 45.728 23.288 22.884 1.00 35.72 144 SER A CA 1
ATOM 1165 C C . SER A 1 144 ? 44.394 23.803 23.412 1.00 31.46 144 SER A C 1
ATOM 1166 O O . SER A 1 144 ? 43.507 22.992 23.711 1.00 31.68 144 SER A O 1
ATOM 1169 N N . GLU A 1 145 ? 44.228 25.122 23.537 1.00 34.65 145 GLU A N 1
ATOM 1170 C CA . GLU A 1 145 ? 43.022 25.658 24.157 1.00 35.22 145 GLU A CA 1
ATOM 1171 C C . GLU A 1 145 ? 41.768 25.266 23.376 1.00 28.30 145 GLU A C 1
ATOM 1172 O O . GLU A 1 145 ? 40.709 25.045 23.975 1.00 34.79 145 GLU A O 1
ATOM 1178 N N . GLY A 1 146 ? 41.870 25.148 22.051 1.00 26.92 146 GLY A N 1
ATOM 1179 C CA . GLY A 1 146 ? 40.716 24.730 21.269 1.00 29.35 146 GLY A CA 1
ATOM 1180 C C . GLY A 1 146 ? 40.205 23.364 21.684 1.00 27.80 146 GLY A C 1
ATOM 1181 O O . GLY A 1 146 ? 39.005 23.168 21.893 1.00 24.17 146 GLY A O 1
ATOM 1182 N N . CYS A 1 147 ? 41.120 22.408 21.836 1.00 25.19 147 CYS A N 1
ATOM 1183 C CA . CYS A 1 147 ? 40.743 21.055 22.224 1.00 22.90 147 CYS A CA 1
ATOM 1184 C C . CYS A 1 147 ? 40.095 21.037 23.604 1.00 21.61 147 CYS A C 1
ATOM 1185 O O . CYS A 1 147 ? 39.102 20.332 23.826 1.00 22.32 147 CYS A O 1
ATOM 1188 N N . GLN A 1 148 ? 40.633 21.822 24.541 1.00 24.71 148 GLN A N 1
ATOM 1189 C CA . GLN A 1 148 ? 40.046 21.897 25.875 1.00 29.37 148 GLN A CA 1
ATOM 1190 C C . GLN A 1 148 ? 38.608 22.402 25.824 1.00 31.05 148 GLN A C 1
ATOM 1191 O O . GLN A 1 148 ? 37.730 21.868 26.512 1.00 28.90 148 GLN A O 1
ATOM 1197 N N . MET A 1 149 ? 38.345 23.426 25.010 1.00 26.00 149 MET A N 1
ATOM 1198 C CA . MET A 1 149 ? 36.992 23.967 24.921 1.00 27.03 149 MET A CA 1
ATOM 1199 C C . MET A 1 149 ? 36.033 22.985 24.258 1.00 26.15 149 MET A C 1
ATOM 1200 O O . MET A 1 149 ? 34.865 22.891 24.655 1.00 24.04 149 MET A O 1
ATOM 1205 N N . LEU A 1 150 ? 36.496 22.261 23.237 1.00 20.74 150 LEU A N 1
ATOM 1206 C CA . LEU A 1 150 ? 35.646 21.246 22.619 1.00 18.87 150 LEU A CA 1
ATOM 1207 C C . LEU A 1 150 ? 35.240 20.194 23.640 1.00 23.79 150 LEU A C 1
ATOM 1208 O O . LEU A 1 150 ? 34.055 19.860 23.772 1.00 23.62 150 LEU A O 1
ATOM 1213 N N . THR A 1 151 ? 36.217 19.672 24.385 1.00 24.04 151 THR A N 1
ATOM 1214 C CA . THR A 1 151 ? 35.922 18.678 25.409 1.00 26.50 151 THR A CA 1
ATOM 1215 C C . THR A 1 151 ? 34.922 19.223 26.419 1.00 27.56 151 THR A C 1
ATOM 1216 O O . THR A 1 151 ? 33.942 18.553 26.762 1.00 29.87 151 THR A O 1
ATOM 1220 N N . ALA A 1 152 ? 35.141 20.458 26.881 1.00 27.11 152 ALA A N 1
ATOM 1221 C CA . ALA A 1 152 ? 34.239 21.060 27.859 1.00 29.59 152 ALA A CA 1
ATOM 1222 C C . ALA A 1 152 ? 32.820 21.183 27.319 1.00 36.27 152 ALA A C 1
ATOM 1223 O O . ALA A 1 152 ? 31.858 21.152 28.095 1.00 37.99 152 ALA A O 1
ATOM 1225 N N . ALA A 1 153 ? 32.668 21.319 26.003 1.00 30.34 153 ALA A N 1
ATOM 1226 C CA . ALA A 1 153 ? 31.360 21.481 25.382 1.00 25.80 153 ALA A CA 1
ATOM 1227 C C . ALA A 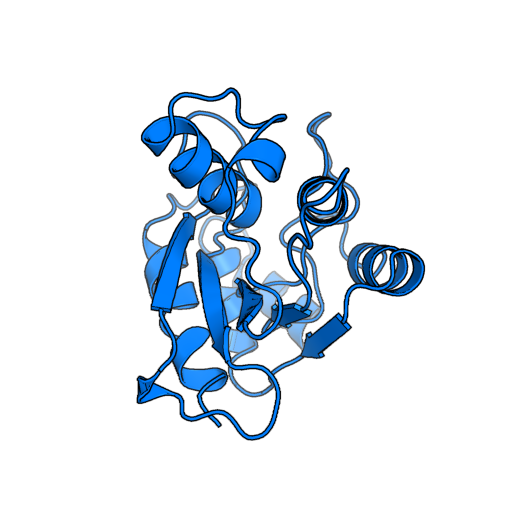1 153 ? 30.754 20.165 24.917 1.00 28.14 153 ALA A C 1
ATOM 1228 O O . ALA A 1 153 ? 29.688 20.174 24.292 1.00 31.07 153 ALA A O 1
ATOM 1230 N N . GLY A 1 154 ? 31.404 19.038 25.189 1.00 25.40 154 GLY A N 1
ATOM 1231 C CA . GLY A 1 154 ? 30.872 17.765 24.747 1.00 26.55 154 GLY A CA 1
ATOM 1232 C C . GLY A 1 154 ? 31.030 17.478 23.273 1.00 27.69 154 GLY A C 1
ATOM 1233 O O . GLY A 1 154 ? 30.248 16.701 22.719 1.00 27.24 154 GLY A O 1
ATOM 1234 N N . ILE A 1 155 ? 32.019 18.081 22.616 1.00 21.76 155 ILE A N 1
ATOM 1235 C CA . ILE A 1 155 ? 32.326 17.806 21.219 1.00 20.38 155 ILE A CA 1
ATOM 1236 C C . ILE A 1 155 ? 33.550 16.905 21.188 1.00 19.44 155 ILE A C 1
ATOM 1237 O O . ILE A 1 155 ? 34.606 17.269 21.719 1.00 22.50 155 ILE A O 1
ATOM 1242 N N . ASP A 1 156 ? 33.424 15.749 20.544 1.00 17.10 156 ASP A N 1
ATOM 1243 C CA . ASP A 1 156 ? 34.551 14.834 20.435 1.00 17.92 156 ASP A CA 1
ATOM 1244 C C . ASP A 1 156 ? 35.592 15.397 19.480 1.00 14.57 156 ASP A C 1
ATOM 1245 O O . ASP A 1 156 ? 35.281 16.163 18.567 1.00 13.05 156 ASP A O 1
ATOM 1250 N N . TRP A 1 157 ? 36.841 14.989 19.679 1.00 15.90 157 TRP A N 1
ATOM 1251 C CA . TRP A 1 157 ? 37.870 15.299 18.699 1.00 14.54 157 TRP A CA 1
ATOM 1252 C C . TRP A 1 157 ? 38.892 14.174 18.662 1.00 13.53 157 TRP A C 1
ATOM 1253 O O . TRP A 1 157 ? 39.044 13.407 19.615 1.00 16.43 157 TRP A O 1
ATOM 1264 N N . GLN A 1 158 ? 39.604 14.095 17.535 1.00 15.05 158 GLN A N 1
ATOM 1265 C CA . GLN A 1 158 ? 40.557 13.019 17.312 1.00 15.89 158 GLN A CA 1
ATOM 1266 C C . GLN A 1 158 ? 41.660 13.529 16.397 1.00 14.86 158 GLN A C 1
ATOM 1267 O O . GLN A 1 158 ? 41.378 14.120 15.350 1.00 15.35 158 GLN A O 1
ATOM 1273 N N . VAL A 1 159 ? 42.908 13.303 16.796 1.00 17.67 159 VAL A N 1
ATOM 1274 C CA . VAL A 1 159 ? 44.044 13.596 15.932 1.00 17.14 159 VAL A CA 1
ATOM 1275 C C . VAL A 1 159 ? 44.282 12.403 15.018 1.00 16.00 159 VAL A C 1
ATOM 1276 O O . VAL A 1 159 ? 44.302 11.251 15.471 1.00 19.96 159 VAL A O 1
ATOM 1280 N N . VAL A 1 160 ? 44.470 12.679 13.732 1.00 16.82 160 VAL A N 1
ATOM 1281 C CA . VAL A 1 160 ? 44.773 11.665 12.730 1.00 15.97 160 VAL A CA 1
ATOM 1282 C C . VAL A 1 160 ? 46.219 11.879 12.319 1.00 15.61 160 VAL A C 1
ATOM 1283 O O . VAL A 1 160 ? 46.553 12.902 11.706 1.00 18.98 160 VAL A O 1
ATOM 1287 N N . ASN A 1 161 ? 47.080 10.923 12.661 1.00 19.03 161 ASN A N 1
ATOM 1288 C CA . ASN A 1 161 ? 48.510 11.072 12.450 1.00 20.68 161 ASN A CA 1
ATOM 1289 C C . ASN A 1 161 ? 48.885 10.713 11.016 1.00 21.37 161 ASN A C 1
ATOM 1290 O O . ASN A 1 161 ? 48.127 10.062 10.290 1.00 26.03 161 ASN A O 1
ATOM 1295 N N . GLY A 1 162 ? 50.073 11.163 10.610 1.00 21.48 162 GLY A N 1
ATOM 1296 C CA . GLY A 1 162 ? 50.681 10.748 9.359 1.00 26.08 162 GLY A CA 1
ATOM 1297 C C . GLY A 1 162 ? 50.808 11.824 8.301 1.00 25.18 162 GLY A C 1
ATOM 1298 O O . GLY A 1 162 ? 51.505 11.600 7.303 1.00 26.73 162 GLY A O 1
ATOM 1299 N N . LEU A 1 163 ? 50.163 12.980 8.472 1.00 20.69 163 LEU A N 1
ATOM 1300 C CA . LEU A 1 163 ? 50.224 14.056 7.488 1.00 18.50 163 LEU A CA 1
ATOM 1301 C C . LEU A 1 163 ? 50.789 15.349 8.067 1.00 18.93 163 LEU A C 1
ATOM 1302 O O . LEU A 1 163 ? 50.634 16.410 7.455 1.00 19.15 163 LEU A O 1
ATOM 1307 N N . GLU A 1 164 ? 51.480 15.277 9.210 1.00 17.98 164 GLU A N 1
ATOM 1308 C CA . GLU A 1 164 ? 51.798 16.492 9.955 1.00 17.02 164 GLU A CA 1
ATOM 1309 C C . GLU A 1 164 ? 52.690 17.432 9.151 1.00 15.36 164 GLU A C 1
ATOM 1310 O O . GLU A 1 164 ? 52.423 18.639 9.065 1.00 14.63 164 GLU A O 1
ATOM 1316 N N . ARG A 1 165 ? 53.764 16.904 8.563 1.00 14.69 165 ARG A N 1
ATOM 1317 C CA . ARG A 1 165 ? 54.707 17.778 7.878 1.00 14.08 165 ARG A CA 1
ATOM 1318 C C . ARG A 1 165 ? 54.047 18.482 6.701 1.00 15.65 165 ARG A C 1
ATOM 1319 O O . ARG A 1 165 ? 54.191 19.698 6.538 1.00 14.95 165 ARG A O 1
ATOM 1327 N N . GLU A 1 166 ? 53.298 17.736 5.879 1.00 15.11 166 GLU A N 1
ATOM 1328 C CA . GLU A 1 166 ? 52.655 18.337 4.714 1.00 13.48 166 GLU A CA 1
ATOM 1329 C C . GLU A 1 166 ? 51.614 19.369 5.118 1.00 13.53 166 GLU A C 1
ATOM 1330 O O . GLU A 1 166 ? 51.488 20.416 4.472 1.00 13.82 166 GLU A O 1
ATOM 1336 N N . ILE A 1 167 ? 50.849 19.083 6.174 1.00 12.74 167 ILE A N 1
ATOM 1337 C CA . ILE A 1 167 ? 49.861 20.046 6.655 1.00 11.84 167 ILE A CA 1
ATOM 1338 C C . ILE A 1 167 ? 50.534 21.354 7.052 1.00 12.76 167 ILE A C 1
ATOM 1339 O O . ILE A 1 167 ? 50.062 22.441 6.703 1.00 12.49 167 ILE A O 1
ATOM 1344 N N . LEU A 1 168 ? 51.665 21.266 7.756 1.00 11.53 168 LEU A N 1
ATOM 1345 C CA . LEU A 1 168 ? 52.361 22.470 8.205 1.00 13.50 168 LEU A CA 1
ATOM 1346 C C . LEU A 1 168 ? 53.026 23.196 7.044 1.00 14.13 168 LEU A C 1
ATOM 1347 O O . LEU A 1 168 ? 52.971 24.429 6.973 1.00 14.09 168 LEU A O 1
ATOM 1352 N N . GLU A 1 169 ? 53.656 22.452 6.126 1.00 12.98 169 GLU A N 1
ATOM 1353 C CA . GLU A 1 169 ? 54.310 23.090 4.981 1.00 14.61 169 GLU A CA 1
ATOM 1354 C C . GLU A 1 169 ? 53.318 23.909 4.171 1.00 14.50 169 GLU A C 1
ATOM 1355 O O . GLU A 1 169 ? 53.630 25.023 3.733 1.00 17.09 169 GLU A O 1
ATOM 1361 N N . VAL A 1 170 ? 52.125 23.362 3.939 1.00 12.79 170 VAL A N 1
ATOM 1362 C CA . VAL A 1 170 ? 51.096 24.109 3.230 1.00 12.72 170 VAL A CA 1
ATOM 1363 C C . VAL A 1 170 ? 50.631 25.290 4.072 1.00 13.16 170 VAL A C 1
ATOM 1364 O O . VAL A 1 170 ? 50.526 26.423 3.584 1.00 13.38 170 VAL A O 1
ATOM 1368 N N . ALA A 1 171 ? 50.386 25.049 5.359 1.00 12.09 171 ALA A N 1
ATOM 1369 C CA . ALA A 1 171 ? 49.796 26.076 6.212 1.00 12.45 171 ALA A CA 1
ATOM 1370 C C . ALA A 1 171 ? 50.632 27.350 6.236 1.00 13.90 171 ALA A C 1
ATOM 1371 O O . ALA A 1 171 ? 50.086 28.459 6.167 1.00 13.76 171 ALA A O 1
ATOM 1373 N N . VAL A 1 172 ? 51.952 27.225 6.368 1.00 14.45 172 VAL A N 1
ATOM 1374 C CA . VAL A 1 172 ? 52.816 28.391 6.571 1.00 14.71 172 VAL A CA 1
ATOM 1375 C C . VAL A 1 172 ? 53.579 28.781 5.300 1.00 15.31 172 VAL A C 1
ATOM 1376 O O . VAL A 1 172 ? 54.608 29.461 5.382 1.00 16.85 172 VAL A O 1
ATOM 1380 N N . ALA A 1 173 ? 53.075 28.391 4.129 1.00 15.19 173 ALA A N 1
ATOM 1381 C CA . ALA A 1 173 ? 53.774 28.619 2.866 1.00 16.50 173 ALA A CA 1
ATOM 1382 C C . ALA A 1 173 ? 54.123 30.083 2.639 1.00 18.42 173 ALA A C 1
ATOM 1383 O O . ALA A 1 173 ? 55.134 30.385 1.995 1.00 22.32 173 ALA A O 1
ATOM 1385 N N . GLY A 1 174 ? 53.294 31.001 3.125 1.00 18.97 174 GLY A N 1
ATOM 1386 C CA . GLY A 1 174 ? 53.555 32.407 2.906 1.00 21.10 174 GLY A CA 1
ATOM 1387 C C . GLY A 1 174 ? 54.475 33.068 3.906 1.00 23.97 174 GLY A C 1
ATOM 1388 O O . GLY A 1 174 ? 54.767 34.261 3.768 1.00 26.76 174 GLY A O 1
ATOM 1389 N N . HIS A 1 175 ? 54.959 32.328 4.901 1.00 21.68 175 HIS A N 1
ATOM 1390 C CA . HIS A 1 175 ? 55.740 32.913 5.982 1.00 22.47 175 HIS A CA 1
ATOM 1391 C C . HIS A 1 175 ? 57.209 33.036 5.610 1.00 24.58 175 HIS A C 1
ATOM 1392 O O . HIS A 1 175 ? 57.751 32.227 4.854 1.00 23.76 175 HIS A O 1
ATOM 1399 N N . GLU A 1 176 ? 57.855 34.039 6.208 1.00 26.99 176 GLU A N 1
ATOM 1400 C CA . GLU A 1 176 ? 59.258 34.331 5.929 1.00 29.73 176 GLU A CA 1
ATOM 1401 C C . GLU A 1 176 ? 60.155 33.132 6.214 1.00 34.98 176 GLU A C 1
ATOM 1402 O O . GLU A 1 176 ? 60.966 32.734 5.369 1.00 40.34 176 GLU A O 1
ATOM 1408 N N . ASN A 1 177 ? 60.052 32.559 7.408 1.00 31.47 177 ASN A N 1
ATOM 1409 C CA . ASN A 1 177 ? 60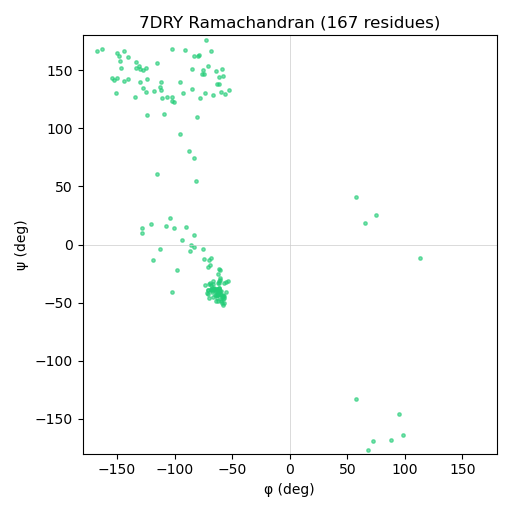.957 31.463 7.742 1.00 34.61 177 ASN A CA 1
ATOM 1410 C C . ASN A 1 177 ? 60.171 30.178 7.925 1.00 33.34 177 ASN A C 1
ATOM 1411 O O . ASN A 1 177 ? 60.196 29.554 8.991 1.00 31.56 177 ASN A O 1
ATOM 1416 N N . ARG A 1 178 ? 59.488 29.780 6.854 1.00 28.22 178 ARG A N 1
ATOM 1417 C CA . ARG A 1 178 ? 58.523 28.695 6.938 1.00 26.28 178 ARG A CA 1
ATOM 1418 C C . ARG A 1 178 ? 59.186 27.382 7.336 1.00 25.90 178 ARG A C 1
ATOM 1419 O O . ARG A 1 178 ? 58.651 26.644 8.166 1.00 25.43 178 ARG A O 1
ATOM 1427 N N . GLU A 1 179 ? 60.352 27.071 6.758 1.00 26.68 179 GLU A N 1
ATOM 1428 C CA . GLU A 1 179 ? 60.942 25.758 7.006 1.00 26.98 179 GLU A CA 1
ATOM 1429 C C . GLU A 1 179 ? 61.402 25.624 8.449 1.00 32.06 179 GLU A C 1
ATOM 1430 O O . GLU A 1 179 ? 61.234 24.565 9.064 1.00 29.93 179 GLU A O 1
ATOM 1436 N N . GLU A 1 180 ? 61.968 26.694 9.004 1.00 30.50 180 GLU A N 1
ATOM 1437 C CA . GLU A 1 180 ? 62.325 26.704 10.416 1.00 32.86 180 GLU A CA 1
ATOM 1438 C C . GLU A 1 180 ? 61.082 26.589 11.289 1.00 34.20 180 GLU A C 1
ATOM 1439 O O . GLU A 1 180 ? 61.087 25.884 12.305 1.00 33.21 180 GLU A O 1
ATOM 1445 N N . GLU A 1 181 ? 59.994 27.246 10.881 1.00 30.15 181 GLU A N 1
ATOM 1446 C CA . GLU A 1 181 ? 58.738 27.192 11.626 1.00 29.66 181 GLU A CA 1
ATOM 1447 C C . GLU A 1 181 ? 58.113 25.800 11.574 1.00 27.98 181 GLU A C 1
ATOM 1448 O O . GLU A 1 181 ? 57.548 25.326 12.569 1.00 31.18 181 GLU A O 1
ATOM 1454 N N . VAL A 1 182 ? 58.190 25.132 10.419 1.00 26.30 182 VAL A N 1
ATOM 1455 C CA . VAL A 1 182 ? 57.702 23.759 10.327 1.00 25.40 182 VAL A CA 1
ATOM 1456 C C . VAL A 1 182 ? 58.469 22.849 11.280 1.00 27.36 182 VAL A C 1
ATOM 1457 O O . VAL A 1 182 ? 57.885 21.977 11.931 1.00 27.68 182 VAL A O 1
ATOM 1461 N N . LYS A 1 183 ? 59.786 23.042 11.388 1.00 30.19 183 LYS A N 1
ATOM 1462 C CA . LYS A 1 183 ? 60.562 22.289 12.372 1.00 39.09 183 LYS A CA 1
ATOM 1463 C C . LYS A 1 183 ? 60.051 22.521 13.784 1.00 35.15 183 LYS A C 1
ATOM 1464 O O . LYS A 1 183 ? 59.840 21.568 14.544 1.00 37.04 183 LYS A O 1
ATOM 1470 N N . ALA A 1 184 ? 59.891 23.788 14.170 1.00 34.14 184 ALA A N 1
ATOM 1471 C CA . ALA A 1 184 ? 59.441 24.088 15.524 1.00 38.15 184 ALA A CA 1
ATOM 1472 C C . ALA A 1 184 ? 58.131 23.378 15.831 1.00 35.47 184 ALA A C 1
ATOM 1473 O O . ALA A 1 184 ? 57.952 22.824 16.922 1.00 37.30 184 ALA A O 1
ATOM 1475 N N . ALA A 1 185 ? 57.213 23.356 14.865 1.00 31.78 185 ALA A N 1
ATOM 1476 C CA . ALA A 1 185 ? 55.933 22.700 15.093 1.00 30.88 185 ALA A CA 1
ATOM 1477 C C . ALA A 1 185 ? 56.086 21.183 15.156 1.00 31.29 185 ALA A C 1
ATOM 1478 O O . ALA A 1 185 ? 55.505 20.536 16.037 1.00 32.71 185 ALA A O 1
ATOM 1480 N N . LEU A 1 186 ? 56.884 20.598 14.255 1.00 30.66 186 LEU A N 1
ATOM 1481 C CA . LEU A 1 186 ? 57.067 19.148 14.269 1.00 31.79 186 LEU A CA 1
ATOM 1482 C C . LEU A 1 186 ? 57.800 18.689 15.520 1.00 35.58 186 LEU A C 1
ATOM 1483 O O . LEU A 1 186 ? 57.561 17.578 16.006 1.00 38.30 186 LEU A O 1
ATOM 1488 N N . ASP A 1 187 ? 58.696 19.524 16.049 1.00 37.49 187 ASP A N 1
ATOM 1489 C CA . ASP A 1 187 ? 59.352 19.194 17.308 1.00 45.75 187 ASP A CA 1
ATOM 1490 C C . ASP A 1 187 ? 58.384 19.275 18.481 1.00 45.02 187 ASP A C 1
ATOM 1491 O O . ASP A 1 187 ? 58.496 18.491 19.429 1.00 51.12 187 ASP A O 1
ATOM 1496 N N . THR A 1 188 ? 57.434 20.205 18.435 1.00 41.52 188 THR A N 1
ATOM 1497 C CA . THR A 1 188 ? 56.447 20.354 19.498 1.00 48.72 188 THR A CA 1
ATOM 1498 C C . THR A 1 188 ? 55.554 19.119 19.596 1.00 55.91 188 THR A C 1
ATOM 1499 O O . THR A 1 188 ? 55.242 18.487 18.584 1.00 56.59 188 THR A O 1
#

Radius of gyration: 15.38 Å; Cα contacts (8 Å, |Δi|>4): 421; chains: 1; bounding box: 46×39×31 Å

Foldseek 3Di:
DCQVVVLVVQLVQLLVDDQAAFFFRKKKWKWKFFPDPTDPVPIDTQFIAIACPDPDGAHGLLGRQCVNCVVVVHHSLCSLVPGDADPRIAMEMEMAEQFDCDAPDPDHTNLVSQLSSPDDSGNGHAEYEYAAQFHRHPVTDNVSVVVCVVSNHYYDHDYDCLLVSQCSGNVNHDPSVVVSVVRVVD

InterPro domains:
  IPR002125 Cytidine and deoxycytidylate deaminase domain [PF00383] (4-120)
  IPR002125 Cytidine and deoxycytidylate deaminase domain [PS51747] (3-157)
  IPR016193 Cytidine deaminase-like [SSF53927] (3-169)

GO terms:
  GO:0008835 diaminohydroxyphosphoribosylaminopyrimidine deaminase activity (F, IDA)
  GO:0009231 riboflavin biosynthetic process (P, IDA)

Organism: Aspergillus oryzae (strain ATCC 42149 / RIB 40) (NCBI:txid510516)

Solvent-accessible surface area: 8808 Å² total; per-residue (Å²): 138,15,24,31,123,20,0,130,62,0,15,66,21,0,92,133,1,41,70,121,85,98,6,19,21,6,0,0,9,0,0,4,2,80,65,65,128,62,105,55,145,67,22,133,98,27,13,50,0,38,4,48,65,55,103,55,74,12,24,1,7,22,0,0,6,13,37,26,1,77,122,77,105,24,70,69,72,103,4,56,57,36,2,37,37,72,114,99,19,48,7,0,0,0,0,0,4,2,0,2,9,116,19,132,41,90,60,69,16,0,0,52,15,0,53,58,0,144,71,77,131,75,56,2,0,56,33,0,12,0,0,10,93,32,7,12,14,102,55,26,42,38,82,3,2,117,45,0,89,93,30,55,6,86,76,69,48,18,116,61,14,53,151,97,0,6,43,22,0,3,23,21,11,158,99,115,75,116,50,4,142,63,22,79,134,122

Sequence (186 aa):
SPHAKYLRRECLSLAEKSSPPRPTNFRVGAILVSRKEGDYKTEDDRIVSTGYTMELLAGNTHAEQCCLSNYAAVHSVPEDRVWEVLPSEEPPDDRKLVMYVTMEPCGKRLSGNLPCVQRIIRTRQGDRKGIQKIYFGVVKEPGTFVGGSEGCQMLTAAGIDWQVVNGLEREILEVAVAGHENREEEVKAALDT

Nearest PDB structures (foldseek):
  7drz-assembly1_A  TM=1.004E+00  e=9.476E-43  Aspergillus oryzae RIB40
  7ds0-assembly1_A  TM=9.910E-01  e=2.039E-37  Aspergillus oryzae RIB40
  7ds1-assembly1_A  TM=9.823E-01  e=2.039E-37  Aspergillus oryzae RIB40
  6dg3-assembly2_B  TM=4.286E-01  e=3.368E+00  Lactiplantibacillus plantarum WCFS1
  1m0t-assembly1_A  TM=2.136E-01  e=5.220E-01  Saccharomyces cerevisiae

B-factor: mean 23.01, std 12.39, range [7.73, 77.24]

CATH classification: 3.40.140.10

Secondary structure (DSSP, 8-state):
--HHHHHHHHHHHHTTSPP-TT----EEEEEEEESSS--GGG-EEEEEEETTSSSSS--HHHHHHHHHHHHTTS-GGGGGGTS---TTEEEEEEEEEEPPS--SSSSPPHHHHHHTT-BTTB--EEEEEEEEEEESSSS-SSHHHHHHHHTT-EEEE--S-HHHHHHHHTTTSTTHHHHHHHHHH-